Protein AF-A0A6T0DYQ7-F1 (afdb_monomer_lite)

Sequence (264 aa):
MLASSARRLLTLASCCSPRIHPPLASAPRPEADSTASERRRVVAALKRFDQLEAMSSRGDPEGCSCALEELRRLREDGTAFALGPNAHNRAMRVCASSPGTVETLFAEAAAAGVQDDASLQVLATCRLEAEDFAGAAAALSELLGPLLVQPAHGAARRRVPARTAKVALSVLGACRDASVCGDECRGAARQWAALGEGGQWAPPAPPPSPERTLALLKPDCVASGAAGEVEALIAEHGFEVVRRRRWRMGEGEAAAFLQASCSS

pLDDT: mean 86.3, std 14.78, range [41.47, 98.12]

Organism: Emiliania huxleyi (NCBI:txid2903)

Foldseek 3Di:
DDDDDDDDDDDDDDDDDDPPDDPPPPDPDPDPVVVVVLVVVLVVLVVLLVVLLVCLVVVNPVSLVVLVVSCVVCVVVVSCVVCQCNSLLSSLSSCLVPLVVLVVSLVVSVVVVRDDLSSLLSNLVSCVVVVVLLSSLQSLLVSLVVQLPDDDPPDDRAADPPSNVVSLCSSLVSCVVVVPPDPSSVSSVVSVVSCCVVVSDDDDDPDPDPDDDDDDDDPVCVVVVVPVVVVVVCVVVPDDDPDDDDDDDDPVRVVVVVVVVVPD

Radius of gyration: 34.46 Å; chains: 1; bounding box: 62×41×121 Å

InterPro domains:
  IPR034907 Nucleoside diphosphate kinase-like domain [PF00334] (211-259)
  IPR036850 Nucleoside diphosphate kinase-like domain superfamily [G3DSA:3.30.70.141] (210-263)
  IPR036850 Nucleoside diphosphate kinase-like domain superfamily [SSF54919] (211-260)

Structure (mmCIF, N/CA/C/O backbone):
data_AF-A0A6T0DYQ7-F1
#
_entry.id   AF-A0A6T0DYQ7-F1
#
loop_
_atom_site.group_PDB
_atom_site.id
_atom_site.type_symbol
_atom_site.label_atom_id
_atom_site.label_alt_id
_atom_site.label_comp_id
_atom_site.label_asym_id
_atom_site.label_entity_id
_atom_site.label_seq_id
_atom_site.pdbx_PDB_ins_code
_atom_site.Cartn_x
_atom_site.Cartn_y
_atom_site.Cartn_z
_atom_site.occupancy
_atom_site.B_iso_or_equiv
_atom_site.auth_seq_id
_atom_site.auth_comp_id
_atom_site.auth_asym_id
_atom_site.auth_atom_id
_atom_site.pdbx_PDB_model_num
ATOM 1 N N . MET A 1 1 ? 38.947 6.076 60.452 1.00 43.78 1 MET A N 1
ATOM 2 C CA . MET A 1 1 ? 38.223 6.257 61.728 1.00 43.78 1 MET A CA 1
ATOM 3 C C . MET A 1 1 ? 36.950 5.431 61.660 1.00 43.78 1 MET A C 1
ATOM 5 O O . MET A 1 1 ? 36.060 5.759 60.892 1.00 43.78 1 MET A O 1
ATOM 9 N N . LEU A 1 2 ? 36.950 4.297 62.362 1.00 46.53 2 LEU A N 1
ATOM 10 C CA . LEU A 1 2 ? 35.875 3.305 62.434 1.00 46.53 2 LEU A CA 1
ATOM 11 C C . LEU A 1 2 ? 35.176 3.441 63.795 1.00 46.53 2 LEU A C 1
ATOM 13 O O . LEU A 1 2 ? 35.856 3.381 64.814 1.00 46.53 2 LEU A O 1
ATOM 17 N N . ALA A 1 3 ? 33.850 3.578 63.809 1.00 43.16 3 ALA A N 1
ATOM 18 C CA . ALA A 1 3 ? 32.962 3.284 64.945 1.00 43.16 3 ALA A CA 1
ATOM 19 C C . ALA A 1 3 ? 31.538 3.157 64.363 1.00 43.16 3 ALA A C 1
ATOM 21 O O . ALA A 1 3 ? 31.056 4.092 63.739 1.00 43.16 3 ALA A O 1
ATOM 22 N N . SER A 1 4 ? 30.913 1.979 64.270 1.00 44.53 4 SER A N 1
ATOM 23 C CA . SER A 1 4 ? 30.385 1.105 65.331 1.00 44.53 4 SER A CA 1
ATOM 24 C C . SER A 1 4 ? 29.315 1.782 66.195 1.00 44.53 4 SER A C 1
ATOM 26 O O . SER A 1 4 ? 29.634 2.568 67.083 1.00 44.53 4 SER A O 1
ATOM 28 N N . SER A 1 5 ? 28.040 1.440 65.964 1.00 44.12 5 SER A N 1
ATOM 29 C CA . SER A 1 5 ? 26.999 1.501 67.000 1.00 44.12 5 SER A CA 1
ATOM 30 C C . SER A 1 5 ? 25.779 0.632 66.678 1.00 44.12 5 SER A C 1
ATOM 32 O O . SER A 1 5 ? 24.955 0.940 65.825 1.00 44.12 5 SER A O 1
ATOM 34 N N . ALA A 1 6 ? 25.737 -0.481 67.412 1.00 47.81 6 ALA A N 1
ATOM 35 C CA . ALA A 1 6 ? 24.617 -1.035 68.172 1.00 47.81 6 ALA A CA 1
ATOM 36 C C . ALA A 1 6 ? 23.240 -1.228 67.504 1.00 47.81 6 ALA A C 1
ATOM 38 O O . ALA A 1 6 ? 22.404 -0.332 67.417 1.00 47.81 6 ALA A O 1
ATOM 39 N N . ARG A 1 7 ? 22.960 -2.508 67.223 1.00 45.84 7 ARG A N 1
ATOM 40 C CA . ARG A 1 7 ? 21.622 -3.107 67.113 1.00 45.84 7 ARG A CA 1
ATOM 41 C C . ARG A 1 7 ? 20.862 -2.990 68.442 1.00 45.84 7 ARG A C 1
ATOM 43 O O . ARG A 1 7 ? 21.389 -3.379 69.482 1.00 45.84 7 ARG A O 1
ATOM 50 N N . ARG A 1 8 ? 19.588 -2.590 68.388 1.00 50.47 8 ARG A N 1
ATOM 51 C CA . ARG A 1 8 ? 18.584 -2.910 69.415 1.00 50.47 8 ARG A CA 1
ATOM 52 C C . ARG A 1 8 ? 17.482 -3.764 68.798 1.00 50.47 8 ARG A C 1
ATOM 54 O O . ARG A 1 8 ? 16.811 -3.350 67.859 1.00 50.47 8 ARG A O 1
ATOM 61 N N . LEU A 1 9 ? 17.352 -4.966 69.348 1.00 47.50 9 LEU A N 1
ATOM 62 C CA . LEU A 1 9 ? 16.232 -5.883 69.188 1.00 47.50 9 LEU A CA 1
ATOM 63 C C . LEU A 1 9 ? 15.027 -5.321 69.950 1.00 47.50 9 LEU A C 1
ATOM 65 O O . LEU A 1 9 ? 15.131 -5.073 71.150 1.00 47.50 9 LEU A O 1
ATOM 69 N N . LEU A 1 10 ? 13.895 -5.159 69.269 1.00 46.19 10 LEU A N 1
ATOM 70 C CA . LEU A 1 10 ? 12.587 -5.031 69.904 1.00 46.19 10 LEU A CA 1
ATOM 71 C C . LEU A 1 10 ? 11.660 -6.090 69.314 1.00 46.19 10 LEU A C 1
ATOM 73 O O . LEU A 1 10 ? 11.225 -6.020 68.168 1.00 46.19 10 LEU A O 1
ATOM 77 N N . THR A 1 11 ? 11.425 -7.100 70.139 1.00 47.59 11 THR A N 1
ATOM 78 C CA . THR A 1 11 ? 10.466 -8.181 69.967 1.00 47.59 11 THR A CA 1
ATOM 79 C C . THR A 1 11 ? 9.065 -7.617 70.196 1.00 47.59 11 THR A C 1
ATOM 81 O O . THR A 1 11 ? 8.753 -7.197 71.309 1.00 47.59 11 THR A O 1
ATOM 84 N N . LEU A 1 12 ? 8.214 -7.603 69.169 1.00 46.62 12 LEU A N 1
ATOM 85 C CA . LEU A 1 12 ? 6.782 -7.344 69.322 1.00 46.62 12 LEU A CA 1
ATOM 86 C C . LEU A 1 12 ? 6.016 -8.641 69.075 1.00 46.62 12 LEU A C 1
ATOM 88 O O . LEU A 1 12 ? 5.934 -9.141 67.955 1.00 46.62 12 LEU A O 1
ATOM 92 N N . ALA A 1 13 ? 5.475 -9.177 70.166 1.00 50.78 13 ALA A N 1
ATOM 93 C CA . ALA A 1 13 ? 4.462 -10.214 70.158 1.00 50.78 13 ALA A CA 1
ATOM 94 C C . ALA A 1 13 ? 3.185 -9.649 69.518 1.00 50.78 13 ALA A C 1
ATOM 96 O O . ALA A 1 13 ? 2.618 -8.674 70.010 1.00 50.78 13 ALA A O 1
ATOM 97 N N . SER A 1 14 ? 2.751 -10.249 68.410 1.00 52.69 14 SER A N 1
ATOM 98 C CA . SER A 1 14 ? 1.475 -9.940 67.768 1.00 52.69 14 SER A CA 1
ATOM 99 C C . SER A 1 14 ? 0.479 -11.045 68.103 1.00 52.69 14 SER A C 1
ATOM 101 O O . SER A 1 14 ? 0.694 -12.216 67.790 1.00 52.69 14 SER A O 1
ATOM 103 N N . CYS A 1 15 ? -0.583 -10.660 68.803 1.00 42.31 15 CYS A N 1
ATOM 104 C CA . CYS A 1 15 ? -1.689 -11.511 69.206 1.00 42.31 15 CYS A CA 1
ATOM 105 C C . CYS A 1 15 ? -2.466 -12.008 67.975 1.00 42.31 15 CYS A C 1
ATOM 107 O O . CYS A 1 15 ? -3.113 -11.226 67.279 1.00 42.31 15 CYS A O 1
ATOM 109 N N . CYS A 1 16 ? -2.440 -13.319 67.732 1.00 41.47 16 CYS A N 1
ATOM 110 C CA . CYS A 1 16 ? -3.324 -13.992 66.783 1.00 41.47 16 CYS A CA 1
ATOM 111 C C . CYS A 1 16 ? -4.744 -14.092 67.362 1.00 41.47 16 CYS A C 1
ATOM 113 O O . CYS A 1 16 ? -5.034 -14.998 68.140 1.00 41.47 16 CYS A O 1
ATOM 115 N N . SER A 1 17 ? -5.639 -13.193 66.951 1.00 50.44 17 SER A N 1
ATOM 116 C CA . SER A 1 17 ? -7.088 -13.397 67.077 1.00 50.44 17 SER A CA 1
ATOM 117 C C . SER A 1 17 ? -7.627 -14.089 65.817 1.00 50.44 17 SER A C 1
ATOM 119 O O . SER A 1 17 ? -7.339 -13.623 64.710 1.00 50.44 17 SER A O 1
ATOM 121 N N . PRO A 1 18 ? -8.435 -15.158 65.932 1.00 49.94 18 PRO A N 1
ATOM 122 C CA . PRO A 1 18 ? -9.063 -15.792 64.781 1.00 49.94 18 PRO A CA 1
ATOM 123 C C . PRO A 1 18 ? -10.171 -14.883 64.227 1.00 49.94 18 PRO A C 1
ATOM 125 O O . PRO A 1 18 ? -11.233 -14.726 64.826 1.00 49.94 18 PRO A O 1
ATOM 128 N N . ARG A 1 19 ? -9.921 -14.261 63.067 1.00 53.91 19 ARG A N 1
ATOM 129 C CA . ARG A 1 19 ? -10.967 -13.605 62.271 1.00 53.91 19 ARG A CA 1
ATOM 130 C C . ARG A 1 19 ? -11.857 -14.683 61.658 1.00 53.91 19 ARG A C 1
ATOM 132 O O . ARG A 1 19 ? -11.452 -15.377 60.731 1.00 53.91 19 ARG A O 1
ATOM 139 N N . ILE A 1 20 ? -13.076 -14.802 62.171 1.00 58.47 20 ILE A N 1
ATOM 140 C CA . ILE A 1 20 ? -14.161 -15.533 61.516 1.00 58.47 20 ILE A CA 1
ATOM 141 C C . ILE A 1 20 ? -14.522 -14.734 60.258 1.00 58.47 20 ILE A C 1
ATOM 143 O O . ILE A 1 20 ? -15.104 -13.653 60.344 1.00 58.47 20 ILE A O 1
ATOM 147 N N . HIS A 1 21 ? -14.100 -15.224 59.092 1.00 53.66 21 HIS A N 1
ATOM 148 C CA . HIS A 1 21 ? -14.496 -14.659 57.808 1.00 53.66 21 HIS A CA 1
ATOM 149 C C . HIS A 1 21 ? -15.980 -14.976 57.558 1.00 53.66 21 HIS A C 1
ATOM 151 O O . HIS A 1 21 ? -16.355 -16.149 57.621 1.00 53.66 21 HIS A O 1
ATOM 157 N N . PRO A 1 22 ? -16.832 -13.976 57.271 1.00 66.38 22 PRO A N 1
ATOM 158 C CA . PRO A 1 22 ? -18.175 -14.243 56.776 1.00 66.38 22 PRO A CA 1
ATOM 159 C C . PRO A 1 22 ? -18.087 -14.998 55.437 1.00 66.38 22 PRO A C 1
ATOM 161 O O . PRO A 1 22 ? -17.113 -14.812 54.698 1.00 66.38 22 PRO A O 1
ATOM 164 N N . PRO A 1 23 ? -19.072 -15.855 55.115 1.00 57.81 23 PRO A N 1
ATOM 165 C CA . PRO A 1 23 ? -19.079 -16.600 53.866 1.00 57.81 23 PRO A CA 1
ATOM 166 C C . PRO A 1 23 ? -18.999 -15.619 52.695 1.00 57.81 23 PRO A C 1
ATOM 168 O O . PRO A 1 23 ? -19.810 -14.700 52.584 1.00 57.81 23 PRO A O 1
ATOM 171 N N . LEU A 1 24 ? -17.985 -15.813 51.849 1.00 57.88 24 LEU A N 1
ATOM 172 C CA . LEU A 1 24 ? -17.832 -15.138 50.565 1.00 57.88 24 LEU A CA 1
ATOM 173 C C . LEU A 1 24 ? -19.147 -15.279 49.798 1.00 57.88 24 LEU A C 1
ATOM 175 O O . LEU A 1 24 ? -19.472 -16.363 49.313 1.00 57.88 24 LEU A O 1
ATOM 179 N N . ALA A 1 25 ? -19.904 -14.184 49.710 1.00 58.56 25 ALA A N 1
ATOM 180 C CA . ALA A 1 25 ? -21.004 -14.074 48.774 1.00 58.56 25 ALA A CA 1
ATOM 181 C C . ALA A 1 25 ? -20.434 -14.404 47.392 1.00 58.56 25 ALA A C 1
ATOM 183 O O . ALA A 1 25 ? -19.508 -13.744 46.918 1.00 58.56 25 ALA A O 1
ATOM 184 N N . SER A 1 26 ? -20.928 -15.488 46.798 1.00 61.78 26 SER A N 1
ATOM 185 C CA . SER A 1 26 ? -20.549 -15.933 45.466 1.00 61.78 26 SER A CA 1
ATOM 186 C C . SER A 1 26 ? -20.723 -14.767 44.500 1.00 61.78 26 SER A C 1
ATOM 188 O O . SER A 1 26 ? -21.854 -14.356 44.233 1.00 61.78 26 SER A O 1
ATOM 190 N N . ALA A 1 27 ? -19.608 -14.218 44.015 1.00 58.94 27 ALA A N 1
ATOM 191 C CA . ALA A 1 27 ? -19.628 -13.191 42.990 1.00 58.94 27 ALA A CA 1
ATOM 192 C C . ALA A 1 27 ? -20.452 -13.709 41.795 1.00 58.94 27 ALA A C 1
ATOM 194 O O . ALA A 1 27 ? -20.279 -14.875 41.410 1.00 58.94 27 ALA A O 1
ATOM 195 N N . PRO A 1 28 ? -21.364 -12.897 41.233 1.00 62.81 28 PRO A N 1
ATOM 196 C CA . PRO A 1 28 ? -22.138 -13.298 40.069 1.00 62.81 28 PRO A CA 1
ATOM 197 C C . PRO A 1 28 ? -21.167 -13.714 38.964 1.00 62.81 28 PRO A C 1
ATOM 199 O O . PRO A 1 28 ? -20.238 -12.980 38.622 1.00 62.81 28 PRO A O 1
ATOM 202 N N . ARG A 1 29 ? -21.339 -14.936 38.449 1.00 59.22 29 ARG A N 1
ATOM 203 C CA . ARG A 1 29 ? -20.560 -15.417 37.306 1.00 59.22 29 ARG A CA 1
ATOM 204 C C . ARG A 1 29 ? -20.812 -14.449 36.143 1.00 59.22 29 ARG A C 1
ATOM 206 O O . ARG A 1 29 ? -21.982 -14.217 35.844 1.00 59.22 29 ARG A O 1
ATOM 213 N N . PRO A 1 30 ? -19.773 -13.884 35.504 1.00 56.91 30 PRO A N 1
ATOM 214 C CA . PRO A 1 30 ? -19.966 -13.008 34.357 1.00 56.91 30 PRO A CA 1
ATOM 215 C C . PRO A 1 30 ? -20.741 -13.768 33.276 1.00 56.91 30 PRO A C 1
ATOM 217 O O . PRO A 1 30 ? -20.384 -14.892 32.914 1.00 56.91 30 PRO A O 1
ATOM 220 N N . GLU A 1 31 ? -21.847 -13.177 32.834 1.00 56.31 31 GLU A N 1
ATOM 221 C CA . GLU A 1 31 ? -22.793 -13.769 31.895 1.00 56.31 31 GLU A CA 1
ATOM 222 C C . GLU A 1 31 ? -22.100 -14.099 30.568 1.00 56.31 31 GLU A C 1
ATOM 224 O O . GLU A 1 31 ? -21.720 -13.215 29.802 1.00 56.31 31 GLU A O 1
ATOM 229 N N . ALA A 1 32 ? -21.943 -15.390 30.274 1.00 61.97 32 ALA A N 1
ATOM 230 C CA . ALA A 1 32 ? -21.316 -15.868 29.042 1.00 61.97 32 ALA A CA 1
ATOM 231 C C . ALA A 1 32 ? -22.040 -15.393 27.759 1.00 61.97 32 ALA A C 1
ATOM 233 O O . ALA A 1 32 ? -21.442 -15.393 26.681 1.00 61.97 32 ALA A O 1
ATOM 234 N N . ASP A 1 33 ? -23.296 -14.951 27.873 1.00 66.94 33 ASP A N 1
ATOM 235 C CA . ASP A 1 33 ? -24.162 -14.575 26.752 1.00 66.94 33 ASP A CA 1
ATOM 236 C C . ASP A 1 33 ? -23.818 -13.195 26.142 1.00 66.94 33 ASP A C 1
ATOM 238 O O . ASP A 1 33 ? -24.005 -12.971 24.941 1.00 66.94 33 ASP A O 1
ATOM 242 N N . SER A 1 34 ? -23.216 -12.277 26.916 1.00 76.44 34 SER A N 1
ATOM 243 C CA . SER A 1 34 ? -22.897 -10.924 26.421 1.00 76.44 34 SER A CA 1
ATOM 244 C C . SER A 1 34 ? -21.775 -10.933 25.373 1.00 76.44 34 SER A C 1
ATOM 246 O O . SER A 1 34 ? -21.868 -10.266 24.340 1.00 76.44 34 SER A O 1
ATOM 248 N N . THR A 1 35 ? -20.762 -11.782 25.573 1.00 83.25 35 THR A N 1
ATOM 249 C CA . THR A 1 35 ? -19.589 -11.874 24.687 1.00 83.25 35 THR A CA 1
ATOM 250 C C . THR A 1 35 ? -19.929 -12.455 23.312 1.00 83.25 35 THR A C 1
ATOM 252 O O . THR A 1 35 ? -19.350 -12.065 22.295 1.00 83.25 35 THR A O 1
ATOM 255 N N . ALA A 1 36 ? -20.896 -13.377 23.246 1.00 85.56 36 ALA A N 1
ATOM 256 C CA . ALA A 1 36 ? -21.356 -13.959 21.991 1.00 85.56 36 ALA A CA 1
ATOM 257 C C . ALA A 1 36 ? -22.154 -12.940 21.163 1.00 85.56 36 ALA A C 1
ATOM 259 O O . ALA A 1 36 ? -21.976 -12.862 19.944 1.00 85.56 36 ALA A O 1
ATOM 260 N N . SER A 1 37 ? -22.997 -12.139 21.822 1.00 88.19 37 SER A N 1
ATOM 261 C CA . SER A 1 37 ? -23.741 -11.042 21.196 1.00 88.19 37 SER A CA 1
ATOM 262 C C . SER A 1 37 ? -22.801 -9.965 20.644 1.00 88.19 37 SER A C 1
ATOM 264 O O . SER A 1 37 ? -22.922 -9.580 19.480 1.00 88.19 37 SER A O 1
ATOM 266 N N . GLU A 1 38 ? -21.797 -9.554 21.423 1.00 87.88 38 GLU A N 1
ATOM 267 C CA . GLU A 1 38 ? -20.784 -8.578 21.007 1.00 87.88 38 GLU A CA 1
ATOM 268 C C . GLU A 1 38 ? -19.999 -9.052 19.775 1.00 87.88 38 GLU A C 1
ATOM 270 O O . GLU A 1 38 ? -19.924 -8.345 18.768 1.00 87.88 38 GLU A O 1
ATOM 275 N N . ARG A 1 39 ? -19.506 -10.299 19.783 1.00 88.62 39 ARG A N 1
ATOM 276 C CA . ARG A 1 39 ? -18.813 -10.887 18.623 1.00 88.62 39 ARG A CA 1
ATOM 277 C C . ARG A 1 39 ? -19.683 -10.902 17.368 1.00 88.62 39 ARG A C 1
ATOM 279 O O . ARG A 1 39 ? -19.184 -10.615 16.281 1.00 88.62 39 ARG A O 1
ATOM 286 N N . ARG A 1 40 ? -20.978 -11.218 17.488 1.00 91.69 40 ARG A N 1
ATOM 287 C CA . ARG A 1 40 ? -21.909 -11.193 16.344 1.00 91.69 40 ARG A CA 1
ATOM 288 C C . ARG A 1 40 ? -22.057 -9.785 15.769 1.00 91.69 40 ARG A C 1
ATOM 290 O O . ARG A 1 40 ? -22.071 -9.653 14.547 1.00 91.69 40 ARG A O 1
ATOM 297 N N . ARG A 1 41 ? -22.116 -8.751 16.616 1.00 90.31 41 ARG A N 1
ATOM 298 C CA . ARG A 1 41 ? -22.175 -7.344 16.180 1.00 90.31 41 ARG A CA 1
ATOM 299 C C . ARG A 1 41 ? -20.901 -6.927 15.452 1.00 90.31 41 ARG A C 1
ATOM 301 O O . ARG A 1 41 ? -20.989 -6.399 14.351 1.00 90.31 41 ARG A O 1
ATOM 308 N N . VAL A 1 42 ? -19.732 -7.253 16.006 1.00 90.38 42 VAL A N 1
ATOM 309 C CA . VAL A 1 42 ? -18.425 -6.997 15.375 1.00 90.38 42 VAL A CA 1
ATOM 310 C C . VAL A 1 42 ? -18.340 -7.655 13.994 1.00 90.38 42 VAL A C 1
ATOM 312 O O . VAL A 1 42 ? -17.979 -7.008 13.015 1.00 90.38 42 VAL A O 1
ATOM 315 N N . VAL A 1 43 ? -18.727 -8.930 13.881 1.00 92.06 43 VAL A N 1
ATOM 316 C CA . VAL A 1 43 ? -18.727 -9.647 12.594 1.00 92.06 43 VAL A CA 1
ATOM 317 C C . VAL A 1 43 ? -19.715 -9.029 11.600 1.00 92.06 43 VAL A C 1
ATOM 319 O O . VAL A 1 43 ? -19.396 -8.926 10.416 1.00 92.06 43 VAL A O 1
ATOM 322 N N . ALA A 1 44 ? -20.901 -8.616 12.052 1.00 93.75 44 ALA A N 1
ATOM 323 C CA . ALA A 1 44 ? -21.883 -7.953 11.196 1.00 93.75 44 ALA A CA 1
ATOM 324 C C . ALA A 1 44 ? -21.359 -6.607 10.666 1.00 93.75 44 ALA A C 1
ATOM 326 O O . ALA A 1 44 ? -21.462 -6.351 9.468 1.00 93.75 44 ALA A O 1
ATOM 327 N N . ALA A 1 45 ? -20.726 -5.807 11.527 1.00 92.31 45 ALA A N 1
ATOM 328 C CA . ALA A 1 45 ? -20.106 -4.536 11.163 1.00 92.31 45 ALA A CA 1
ATOM 329 C C . ALA A 1 45 ? -18.982 -4.713 10.128 1.00 92.31 45 ALA A C 1
ATOM 331 O O . ALA A 1 45 ? -18.939 -4.012 9.120 1.00 92.31 45 ALA A O 1
ATOM 332 N N . LEU A 1 46 ? -18.101 -5.704 10.321 1.00 91.56 46 LEU A N 1
ATOM 333 C CA . LEU A 1 46 ? -17.036 -6.009 9.358 1.00 91.56 46 LEU A CA 1
ATOM 334 C C . LEU A 1 46 ? -17.601 -6.399 7.988 1.00 91.56 46 LEU A C 1
ATOM 336 O O . LEU A 1 46 ? -17.156 -5.867 6.973 1.00 91.56 46 LEU A O 1
ATOM 340 N N . LYS A 1 47 ? -18.627 -7.259 7.961 1.00 95.25 47 LYS A N 1
ATOM 341 C CA . LYS A 1 47 ? -19.312 -7.636 6.716 1.00 95.25 47 LYS A CA 1
ATOM 342 C C . LYS A 1 47 ? -19.965 -6.438 6.032 1.00 95.25 47 LYS A C 1
ATOM 344 O O . LYS A 1 47 ? -19.966 -6.374 4.806 1.00 95.25 47 LYS A O 1
ATOM 349 N N . ARG A 1 48 ? -20.522 -5.499 6.803 1.00 95.69 48 ARG A N 1
ATOM 350 C CA . ARG A 1 48 ? -21.107 -4.271 6.259 1.00 95.69 48 ARG A CA 1
ATOM 351 C C . ARG A 1 48 ? -20.040 -3.416 5.582 1.00 95.69 48 ARG A C 1
ATOM 353 O O . ARG A 1 48 ? -20.247 -3.010 4.445 1.00 95.69 48 ARG A O 1
ATOM 360 N N . PHE A 1 49 ? -18.881 -3.219 6.210 1.00 95.62 49 PHE A N 1
ATOM 361 C CA . PHE A 1 49 ? -17.771 -2.512 5.568 1.00 95.62 49 PHE A CA 1
ATOM 362 C C . PHE A 1 49 ? -17.249 -3.223 4.316 1.00 95.62 49 PHE A C 1
ATOM 364 O O . PHE A 1 49 ? -16.992 -2.547 3.328 1.00 95.62 49 PHE A O 1
ATOM 371 N N . ASP A 1 50 ? -17.139 -4.556 4.317 1.00 94.19 50 ASP A N 1
ATOM 372 C CA . ASP A 1 50 ? -16.735 -5.308 3.118 1.00 94.19 50 ASP A CA 1
ATOM 373 C C . ASP A 1 50 ? -17.716 -5.081 1.947 1.00 94.19 50 ASP A C 1
ATOM 375 O O . ASP A 1 50 ? -17.298 -4.933 0.798 1.00 94.19 50 ASP A O 1
ATOM 379 N N . GLN A 1 51 ? -19.025 -5.002 2.224 1.00 94.81 51 GLN A N 1
ATOM 380 C CA . GLN A 1 51 ? -20.038 -4.665 1.213 1.00 94.81 51 GLN A C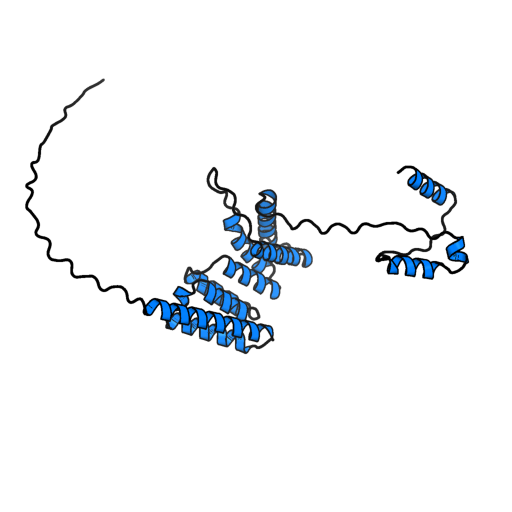A 1
ATOM 381 C C . GLN A 1 51 ? -19.864 -3.237 0.685 1.00 94.81 51 GLN A C 1
ATOM 383 O O . GLN A 1 51 ? -19.907 -3.025 -0.525 1.00 94.81 51 GLN A O 1
ATOM 388 N N . LEU A 1 52 ? -19.645 -2.269 1.578 1.00 94.81 52 LEU A N 1
ATOM 389 C CA . LEU A 1 52 ? -19.452 -0.865 1.206 1.00 94.81 52 LEU A CA 1
ATOM 390 C C . LEU A 1 52 ? -18.159 -0.655 0.402 1.00 94.81 52 LEU A C 1
ATOM 392 O O . LEU A 1 52 ? -18.150 0.109 -0.558 1.00 94.81 52 LEU A O 1
ATOM 396 N N . GLU A 1 53 ? -17.089 -1.381 0.731 1.00 92.88 53 GLU A N 1
ATOM 397 C CA . GLU A 1 53 ? -15.820 -1.376 -0.012 1.00 92.88 53 GLU A CA 1
ATOM 398 C C . GLU A 1 53 ? -16.018 -1.928 -1.433 1.00 92.88 53 GLU A C 1
ATOM 400 O O . GLU A 1 53 ? -15.532 -1.345 -2.406 1.00 92.88 53 GLU A O 1
ATOM 405 N N . ALA A 1 54 ? -16.817 -2.990 -1.583 1.00 91.69 54 ALA A N 1
ATOM 406 C CA . ALA A 1 54 ? -17.179 -3.536 -2.889 1.00 91.69 54 ALA A CA 1
ATOM 407 C C . ALA A 1 54 ? -18.064 -2.590 -3.724 1.00 91.69 54 ALA A C 1
ATOM 409 O O . ALA A 1 54 ? -17.949 -2.590 -4.950 1.00 91.69 54 ALA A O 1
ATOM 410 N N . MET A 1 55 ? -18.935 -1.797 -3.088 1.00 90.94 55 MET A N 1
ATOM 411 C CA . MET A 1 55 ? -19.737 -0.765 -3.762 1.00 90.94 55 MET A CA 1
ATOM 412 C C . MET A 1 55 ? -18.862 0.403 -4.227 1.00 90.94 55 MET A C 1
ATOM 414 O O . MET A 1 55 ? -18.879 0.743 -5.408 1.00 90.94 55 MET A O 1
ATOM 418 N N . SER A 1 56 ? -18.026 0.946 -3.336 1.00 89.81 56 SER A N 1
ATOM 419 C CA . SER A 1 56 ? -17.095 2.041 -3.649 1.00 89.81 56 SER A CA 1
ATOM 420 C C . SER A 1 56 ? -16.135 1.672 -4.786 1.00 89.81 56 SER A C 1
ATOM 422 O O . SER A 1 56 ? -15.948 2.443 -5.724 1.00 89.81 56 SER A O 1
ATOM 424 N N . SER A 1 57 ? -15.642 0.427 -4.809 1.00 87.88 57 SER A N 1
ATOM 425 C CA . SER A 1 57 ? -14.785 -0.083 -5.895 1.00 87.88 57 SER A CA 1
ATOM 426 C C . SER A 1 57 ? -15.455 -0.082 -7.280 1.00 87.88 57 SER A C 1
ATOM 428 O O . SER A 1 57 ? -14.768 -0.175 -8.294 1.00 87.88 57 SER A O 1
ATOM 430 N N . ARG A 1 58 ? -16.791 0.000 -7.350 1.00 89.50 58 ARG A N 1
ATOM 431 C CA . ARG A 1 58 ? -17.558 0.121 -8.605 1.00 89.50 58 ARG A CA 1
ATOM 432 C C . ARG A 1 58 ? -17.834 1.578 -8.996 1.00 89.50 58 ARG A C 1
ATOM 434 O O . ARG A 1 58 ? -18.551 1.805 -9.965 1.00 89.50 58 ARG A O 1
ATOM 441 N N . GLY A 1 59 ? -17.277 2.540 -8.260 1.00 84.38 59 GLY A N 1
ATOM 442 C CA . GLY A 1 59 ? -17.492 3.970 -8.466 1.00 84.38 59 GLY A CA 1
ATOM 443 C C . GLY A 1 59 ? -18.798 4.493 -7.868 1.00 84.38 59 GLY A C 1
ATOM 444 O O . GLY A 1 59 ? -19.262 5.546 -8.292 1.00 84.38 59 GLY A O 1
ATOM 445 N N . ASP A 1 60 ? -19.407 3.769 -6.923 1.00 85.56 60 ASP A N 1
ATOM 446 C CA . ASP A 1 60 ? -20.619 4.223 -6.240 1.00 85.56 60 ASP A CA 1
ATOM 447 C C . ASP A 1 60 ? -20.280 5.315 -5.203 1.00 85.56 60 ASP A C 1
ATOM 449 O O . ASP A 1 60 ? -19.630 5.013 -4.191 1.00 85.56 60 ASP A O 1
ATOM 453 N N . PRO A 1 61 ? -20.704 6.577 -5.415 1.00 78.69 61 PRO A N 1
ATOM 454 C CA . PRO A 1 61 ? -20.404 7.670 -4.497 1.00 78.69 61 PRO A CA 1
ATOM 455 C C . PRO A 1 61 ? -21.115 7.524 -3.142 1.00 78.69 61 PRO A C 1
ATOM 457 O O . PRO A 1 61 ? -20.648 8.087 -2.148 1.00 78.69 61 PRO A O 1
ATOM 460 N N . GLU A 1 62 ? -22.208 6.754 -3.057 1.00 87.44 62 GLU A N 1
ATOM 461 C CA . GLU A 1 62 ? -22.949 6.564 -1.804 1.00 87.44 62 GLU A CA 1
ATOM 462 C C . GLU A 1 62 ? -22.158 5.729 -0.792 1.00 87.44 62 GLU A C 1
ATOM 464 O O . GLU A 1 62 ? -22.339 5.891 0.421 1.00 87.44 62 GLU A O 1
ATOM 469 N N . GLY A 1 63 ? -21.216 4.903 -1.266 1.00 89.75 63 GLY A N 1
ATOM 470 C CA . GLY A 1 63 ? -20.405 4.021 -0.429 1.00 89.75 63 GLY A CA 1
ATOM 471 C C . GLY A 1 63 ? -19.704 4.760 0.712 1.00 89.75 63 GLY A C 1
ATOM 472 O O . GLY A 1 63 ? -19.739 4.296 1.853 1.00 89.75 63 GLY A O 1
ATOM 473 N N . CYS A 1 64 ? -19.131 5.939 0.438 1.00 92.81 64 CYS A N 1
ATOM 474 C CA . CYS A 1 64 ? -18.450 6.719 1.471 1.00 92.81 64 CYS A CA 1
ATOM 475 C C . CYS A 1 64 ? -19.431 7.280 2.513 1.00 92.81 64 CYS A C 1
ATOM 477 O O . CYS A 1 64 ? -19.205 7.111 3.709 1.00 92.81 64 CYS A O 1
ATOM 479 N N . SER A 1 65 ? -20.558 7.864 2.089 1.00 93.94 65 SER A N 1
ATOM 480 C CA . SER A 1 65 ? -21.572 8.381 3.024 1.00 93.94 65 SER A CA 1
ATOM 481 C C . SER A 1 65 ? -22.121 7.285 3.949 1.00 93.94 65 SER A C 1
ATOM 483 O O . SER A 1 65 ? -22.129 7.447 5.169 1.00 93.94 65 SER A O 1
ATOM 485 N N . CYS A 1 66 ? -22.440 6.113 3.393 1.00 95.25 66 CYS A N 1
ATOM 486 C CA . CYS A 1 66 ? -22.886 4.948 4.150 1.00 95.25 66 CYS A CA 1
ATOM 487 C C . CYS A 1 66 ? -21.813 4.418 5.117 1.00 95.25 66 CYS A C 1
ATOM 489 O O . CYS A 1 66 ? -22.142 3.948 6.206 1.00 95.25 66 CYS A O 1
ATOM 491 N N . ALA A 1 67 ? -20.528 4.481 4.750 1.00 95.50 67 ALA A N 1
ATOM 492 C CA . ALA A 1 67 ? -19.437 4.072 5.636 1.00 95.50 67 ALA A CA 1
ATOM 493 C C . ALA A 1 67 ? -19.263 5.021 6.826 1.00 95.50 67 ALA A C 1
ATOM 495 O O . ALA A 1 67 ? -18.994 4.557 7.935 1.00 95.50 67 ALA A O 1
ATOM 496 N N . LEU A 1 68 ? -19.447 6.328 6.616 1.00 96.00 68 LEU A N 1
ATOM 497 C CA . LEU A 1 68 ? -19.418 7.324 7.689 1.00 96.00 68 LEU A CA 1
ATOM 498 C C . LEU A 1 68 ? -20.599 7.146 8.651 1.00 96.00 68 LEU A C 1
ATOM 500 O O . LEU A 1 68 ? -20.413 7.193 9.867 1.00 96.00 68 LEU A O 1
ATOM 504 N N . GLU A 1 69 ? -21.798 6.886 8.126 1.00 95.88 69 GLU A N 1
ATOM 505 C CA . GLU A 1 69 ? -22.979 6.589 8.941 1.00 95.88 69 GLU A CA 1
ATOM 506 C C . GLU A 1 69 ? -22.809 5.309 9.764 1.00 95.88 69 GLU A C 1
ATOM 508 O O . GLU A 1 69 ? -23.101 5.307 10.961 1.00 95.88 69 GLU A O 1
ATOM 513 N N . GLU A 1 70 ? -22.284 4.242 9.158 1.00 95.81 70 GLU A N 1
ATOM 514 C CA . GLU A 1 70 ? -22.008 2.991 9.866 1.00 95.81 70 GLU A CA 1
ATOM 515 C C . GLU A 1 70 ? -20.944 3.199 10.954 1.00 95.81 70 GLU A C 1
ATOM 517 O O . GLU A 1 70 ? -21.120 2.747 12.084 1.00 95.81 70 GLU A O 1
ATOM 522 N N . LEU A 1 71 ? -19.868 3.942 10.668 1.00 95.69 71 LEU A N 1
ATOM 523 C CA . LEU A 1 71 ? -18.853 4.268 11.672 1.00 95.69 71 LEU A CA 1
ATOM 524 C C . LEU A 1 71 ? -19.445 5.072 12.839 1.00 95.69 71 LEU A C 1
ATOM 526 O O . LEU A 1 71 ? -19.146 4.774 13.998 1.00 95.69 71 LEU A O 1
ATOM 530 N N . ARG A 1 72 ? -20.309 6.055 12.553 1.00 95.19 72 ARG A N 1
ATOM 531 C CA . ARG A 1 72 ? -21.022 6.837 13.573 1.00 95.19 72 ARG A CA 1
ATOM 532 C C . ARG A 1 72 ? -21.904 5.940 14.439 1.00 95.19 72 ARG A C 1
ATOM 534 O O . ARG A 1 72 ? -21.791 5.992 15.660 1.00 95.19 72 ARG A O 1
ATOM 541 N N . ARG A 1 73 ? -22.697 5.062 13.823 1.00 94.94 73 ARG A N 1
ATOM 542 C CA . ARG A 1 73 ? -23.534 4.087 14.533 1.00 94.94 73 ARG A CA 1
ATOM 543 C C . ARG A 1 73 ? -22.704 3.185 15.449 1.00 94.94 73 ARG A C 1
ATOM 545 O O . ARG A 1 73 ? -23.057 2.981 16.604 1.00 94.94 73 ARG A O 1
ATOM 552 N N . LEU A 1 74 ? -21.568 2.676 14.970 1.00 93.12 74 LEU A N 1
ATOM 553 C CA . LEU A 1 74 ? -20.685 1.830 15.780 1.00 93.12 74 LEU A CA 1
ATOM 554 C C . LEU A 1 74 ? -20.101 2.577 16.983 1.00 93.12 74 LEU A C 1
ATOM 556 O O . LEU A 1 74 ? -19.872 1.953 18.020 1.00 93.12 74 LEU A O 1
ATOM 560 N N . ARG A 1 75 ? -19.845 3.886 16.859 1.00 91.88 75 ARG A N 1
ATOM 561 C CA . ARG A 1 75 ? -19.415 4.735 17.981 1.00 91.88 75 ARG A CA 1
ATOM 562 C C . ARG A 1 75 ? -20.542 4.916 18.996 1.00 91.88 75 ARG A C 1
ATOM 564 O O . ARG A 1 75 ? -20.300 4.724 20.183 1.00 91.88 75 ARG A O 1
ATOM 571 N N . GLU A 1 76 ? -21.751 5.228 18.530 1.00 92.50 76 GLU A N 1
ATOM 572 C CA . GLU A 1 76 ? -22.948 5.392 19.372 1.00 92.50 76 GLU A CA 1
ATOM 573 C C . GLU A 1 76 ? -23.271 4.106 20.155 1.00 92.50 76 GLU A C 1
ATOM 575 O O . GLU A 1 76 ? -23.525 4.157 21.357 1.00 92.50 76 GLU A O 1
ATOM 580 N N . ASP A 1 77 ? -23.141 2.944 19.511 1.00 90.06 77 ASP A N 1
ATOM 581 C CA . ASP A 1 77 ? -23.401 1.630 20.113 1.00 90.06 77 ASP A CA 1
ATOM 582 C C . ASP A 1 77 ? -22.198 1.067 20.908 1.00 90.06 77 ASP A C 1
ATOM 584 O O . ASP A 1 77 ? -22.215 -0.094 21.328 1.00 90.06 77 ASP A O 1
ATOM 588 N N . GLY A 1 78 ? -21.106 1.832 21.057 1.00 87.94 78 GLY A N 1
ATOM 589 C CA . GLY A 1 78 ? -19.872 1.429 21.753 1.00 87.94 78 GLY A CA 1
ATOM 590 C C . GLY A 1 78 ? -19.064 0.310 21.074 1.00 87.94 78 GLY A C 1
ATOM 591 O O . GLY A 1 78 ? -17.996 -0.074 21.548 1.00 87.94 78 GLY A O 1
ATOM 592 N N . THR A 1 79 ? -19.532 -0.201 19.933 1.00 86.69 79 THR A N 1
ATOM 593 C CA . THR A 1 79 ? -18.914 -1.321 19.202 1.00 86.69 79 THR A CA 1
ATOM 594 C C . THR A 1 79 ? -17.633 -0.897 18.469 1.00 86.69 79 THR A C 1
ATOM 596 O O . THR A 1 79 ? -16.757 -1.724 18.217 1.00 86.69 79 THR A O 1
ATOM 599 N N . ALA A 1 80 ? -17.472 0.396 18.165 1.00 80.94 80 ALA A N 1
ATOM 600 C CA . ALA A 1 80 ? -16.262 0.930 17.536 1.00 80.94 80 ALA A CA 1
ATOM 601 C C . ALA A 1 80 ? -15.001 0.662 18.375 1.00 80.94 80 ALA A C 1
ATOM 603 O O . ALA A 1 80 ? -13.949 0.366 17.812 1.00 80.94 80 ALA A O 1
ATOM 604 N N . PHE A 1 81 ? -15.112 0.690 19.707 1.00 80.00 81 PHE A N 1
ATOM 605 C CA . PHE A 1 81 ? -13.993 0.383 20.600 1.00 80.00 81 PHE A CA 1
ATOM 606 C C . PHE A 1 81 ? -13.553 -1.083 20.478 1.00 80.00 81 PHE A C 1
ATOM 608 O O . PHE A 1 81 ? -12.361 -1.361 20.373 1.00 80.00 81 PHE A O 1
ATOM 615 N N . ALA A 1 82 ? -14.510 -2.014 20.392 1.00 81.12 82 ALA A N 1
ATOM 616 C CA . ALA A 1 82 ? -14.233 -3.439 20.198 1.00 81.12 82 ALA A CA 1
ATOM 617 C C . ALA A 1 82 ? -13.577 -3.740 18.835 1.00 81.12 82 ALA A C 1
ATOM 619 O O . ALA A 1 82 ? -12.812 -4.695 18.703 1.00 81.12 82 ALA A O 1
ATOM 620 N N . LEU A 1 83 ? -13.855 -2.921 17.816 1.00 82.62 83 LEU A N 1
ATOM 621 C CA . LEU A 1 83 ? -13.222 -3.009 16.495 1.00 82.62 83 LEU A CA 1
ATOM 622 C C . LEU A 1 83 ? -11.831 -2.353 16.442 1.00 82.62 83 LEU A C 1
ATOM 624 O O . LEU A 1 83 ? -11.027 -2.706 15.571 1.00 82.62 83 LEU A O 1
ATOM 628 N N . GLY A 1 84 ? -11.545 -1.410 17.344 1.00 87.75 84 GLY A N 1
ATOM 629 C CA . GLY A 1 84 ? -10.295 -0.654 17.391 1.00 87.75 84 GLY A CA 1
ATOM 630 C C . GLY A 1 84 ? -9.994 0.089 16.072 1.00 87.75 84 GLY A C 1
ATOM 631 O O . GLY A 1 84 ? -10.918 0.632 15.452 1.00 87.75 84 GLY A O 1
ATOM 632 N N . PRO A 1 85 ? -8.731 0.101 15.591 1.00 89.50 85 PRO A N 1
ATOM 633 C CA . PRO A 1 85 ? -8.355 0.752 14.328 1.00 89.50 85 PRO A CA 1
ATOM 634 C C . PRO A 1 85 ? -9.135 0.244 13.113 1.00 89.50 85 PRO A C 1
ATOM 636 O O . PRO A 1 85 ? -9.301 0.964 12.130 1.00 89.50 85 PRO A O 1
ATOM 639 N N . ASN A 1 86 ? -9.621 -1.003 13.148 1.00 90.38 86 ASN A N 1
ATOM 640 C CA . ASN A 1 86 ? -10.173 -1.657 11.963 1.00 90.38 86 ASN A CA 1
ATOM 641 C C . ASN A 1 86 ? -11.401 -0.939 11.402 1.00 90.38 86 ASN A C 1
ATOM 643 O O . ASN A 1 86 ? -11.544 -0.889 10.182 1.00 90.38 86 ASN A O 1
ATOM 647 N N . ALA A 1 87 ? -12.260 -0.375 12.258 1.00 92.81 87 ALA A N 1
ATOM 648 C CA . ALA A 1 87 ? -13.440 0.361 11.805 1.00 92.81 87 ALA A CA 1
ATOM 649 C C . ALA A 1 87 ? -13.045 1.624 11.018 1.00 92.81 87 ALA A C 1
ATOM 651 O O . ALA A 1 87 ? -13.524 1.830 9.904 1.00 92.81 87 ALA A O 1
ATOM 652 N N . HIS A 1 88 ? -12.101 2.410 11.547 1.00 94.12 88 HIS A N 1
ATOM 653 C CA . HIS A 1 88 ? -11.580 3.607 10.879 1.00 94.12 88 HIS A CA 1
ATOM 654 C C . HIS A 1 88 ? -10.845 3.240 9.590 1.00 94.12 88 HIS A C 1
ATOM 656 O O . HIS A 1 88 ? -11.150 3.778 8.533 1.00 94.12 88 HIS A O 1
ATOM 662 N N . ASN A 1 89 ? -9.955 2.246 9.641 1.00 95.25 89 ASN A N 1
ATOM 663 C CA . ASN A 1 89 ? -9.182 1.802 8.481 1.00 95.25 89 ASN A CA 1
ATOM 664 C C . ASN A 1 89 ? -10.069 1.283 7.342 1.00 95.25 89 ASN A C 1
ATOM 666 O O . ASN A 1 89 ? -9.698 1.395 6.174 1.00 95.25 89 ASN A O 1
ATOM 670 N N . ARG A 1 90 ? -11.218 0.679 7.665 1.00 95.50 90 ARG A N 1
ATOM 671 C CA . ARG A 1 90 ? -12.219 0.258 6.679 1.00 95.50 90 ARG A CA 1
ATOM 672 C C . ARG A 1 90 ? -12.955 1.458 6.099 1.00 95.50 90 ARG A C 1
ATOM 674 O O . ARG A 1 90 ? -12.980 1.583 4.882 1.00 95.50 90 ARG A O 1
ATOM 681 N N . ALA A 1 91 ? -13.471 2.356 6.937 1.00 96.19 91 ALA A N 1
ATOM 682 C CA . ALA A 1 91 ? -14.129 3.578 6.475 1.00 96.19 91 ALA A CA 1
ATOM 683 C C . ALA A 1 91 ? -13.208 4.422 5.572 1.00 96.19 91 ALA A C 1
ATOM 685 O O . ALA A 1 91 ? -13.624 4.839 4.496 1.00 96.19 91 ALA A O 1
ATOM 686 N N . MET A 1 92 ? -11.932 4.573 5.944 1.00 96.94 92 MET A N 1
ATOM 687 C CA . MET A 1 92 ? -10.919 5.251 5.129 1.00 96.94 92 MET A CA 1
ATOM 688 C C . MET A 1 92 ? -10.737 4.591 3.755 1.00 96.94 92 MET A C 1
ATOM 690 O O . MET A 1 92 ? -10.638 5.297 2.761 1.00 96.94 92 MET A O 1
ATOM 694 N N . ARG A 1 93 ? -10.723 3.251 3.672 1.00 95.44 93 ARG A N 1
ATOM 695 C CA . ARG A 1 93 ? -10.639 2.547 2.378 1.00 95.44 93 ARG A CA 1
ATOM 696 C C . ARG A 1 93 ? -11.882 2.749 1.523 1.00 95.44 93 ARG A C 1
ATOM 698 O O . ARG A 1 93 ? -11.752 2.980 0.329 1.00 95.44 93 ARG A O 1
ATOM 705 N N . VAL A 1 94 ? -13.073 2.696 2.123 1.00 96.25 94 VAL A N 1
ATOM 706 C CA . VAL A 1 94 ? -14.322 2.960 1.391 1.00 96.25 94 VAL A CA 1
ATOM 707 C C . VAL A 1 94 ? -14.339 4.392 0.845 1.00 96.25 94 VAL A C 1
ATOM 709 O O . VAL A 1 94 ? -14.796 4.614 -0.273 1.00 96.25 94 VAL A O 1
ATOM 712 N N . CYS A 1 95 ? -13.804 5.348 1.604 1.00 95.81 95 CYS A N 1
ATOM 713 C CA . CYS A 1 95 ? -13.726 6.760 1.238 1.00 95.81 95 CYS A CA 1
ATOM 714 C C . CYS A 1 95 ? -12.438 7.152 0.491 1.00 95.81 95 CYS A C 1
ATOM 716 O O . CYS A 1 95 ? -12.159 8.344 0.391 1.00 95.81 95 CYS A O 1
ATOM 718 N N . ALA A 1 96 ? -11.656 6.202 -0.041 1.00 94.31 96 ALA A N 1
ATOM 719 C CA . ALA A 1 96 ? -10.357 6.486 -0.666 1.00 94.31 96 ALA A CA 1
ATOM 720 C C . ALA A 1 96 ? -10.432 7.478 -1.844 1.00 94.31 96 ALA A C 1
ATOM 722 O O . ALA A 1 96 ? -9.481 8.215 -2.084 1.00 94.31 96 ALA A O 1
ATOM 723 N N . SER A 1 97 ? -11.583 7.569 -2.519 1.00 91.75 97 SER A N 1
ATOM 724 C CA . SER A 1 97 ? -11.841 8.544 -3.586 1.00 91.75 97 SER A CA 1
ATOM 725 C C . SER A 1 97 ? -12.022 9.991 -3.099 1.00 91.75 97 SER A C 1
ATOM 727 O O . SER A 1 97 ? -12.131 10.897 -3.921 1.00 91.75 97 SER A O 1
ATOM 729 N N . SER A 1 98 ? -12.090 10.225 -1.784 1.00 94.38 98 SER A N 1
ATOM 730 C CA . SER A 1 98 ? -12.234 11.545 -1.160 1.00 94.38 98 SER A CA 1
ATOM 731 C C . SER A 1 98 ? -11.104 11.777 -0.146 1.00 94.38 98 SER A C 1
ATOM 733 O O . SER A 1 98 ? -11.276 11.505 1.050 1.00 94.38 98 SER A O 1
ATOM 735 N N . PRO A 1 99 ? -9.944 12.304 -0.585 1.00 94.44 99 PRO A N 1
ATOM 736 C CA . PRO A 1 99 ? -8.771 12.477 0.272 1.00 94.44 99 PRO A CA 1
ATOM 737 C C . PRO A 1 99 ? -9.055 13.287 1.539 1.00 94.44 99 PRO A C 1
ATOM 739 O O . PRO A 1 99 ? -8.674 12.871 2.629 1.00 94.44 99 PRO A O 1
ATOM 742 N N . GLY A 1 100 ? -9.820 14.380 1.437 1.00 95.94 100 GLY A N 1
ATOM 743 C CA . GLY A 1 100 ? -10.183 15.192 2.606 1.00 95.94 100 GLY A CA 1
ATOM 744 C C . GLY A 1 100 ? -11.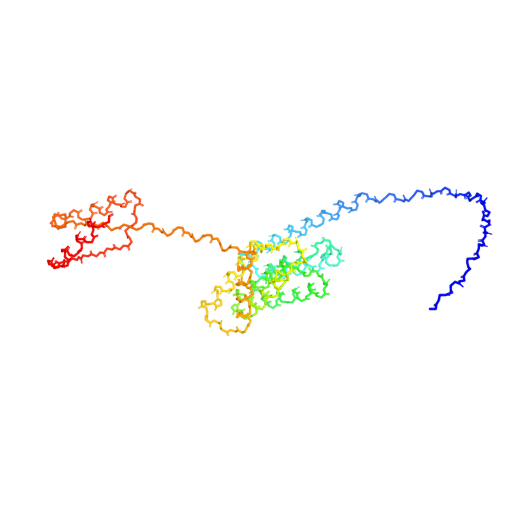008 14.425 3.650 1.00 95.94 100 GLY A C 1
ATOM 745 O O . GLY A 1 100 ? -10.850 14.635 4.855 1.00 95.94 100 GLY A O 1
ATOM 746 N N . THR A 1 101 ? -11.847 13.477 3.219 1.00 96.38 101 THR A N 1
ATOM 747 C CA . THR A 1 101 ? -12.581 12.597 4.141 1.00 96.38 101 THR A CA 1
ATOM 748 C C . THR A 1 101 ? -11.639 11.605 4.819 1.00 96.38 101 THR A C 1
ATOM 750 O O . THR A 1 101 ? -11.747 11.391 6.025 1.00 96.38 101 THR A O 1
ATOM 753 N N . VAL A 1 102 ? -10.693 11.025 4.075 1.00 97.38 102 VAL A N 1
ATOM 754 C CA . VAL A 1 102 ? -9.683 10.108 4.627 1.00 97.38 102 VAL A CA 1
ATOM 755 C C . VAL A 1 102 ? -8.803 10.810 5.660 1.00 97.38 102 VAL A C 1
ATOM 757 O O . VAL A 1 102 ? -8.562 10.244 6.724 1.00 97.38 102 VAL A O 1
ATOM 760 N N . GLU A 1 103 ? -8.379 12.045 5.396 1.00 96.94 103 GLU A N 1
ATOM 761 C CA . GLU A 1 103 ? -7.607 12.853 6.347 1.00 96.94 103 GLU A CA 1
ATOM 762 C C . GLU A 1 103 ? -8.395 13.162 7.620 1.00 96.94 103 GLU A C 1
ATOM 764 O O . GLU A 1 103 ? -7.863 13.027 8.722 1.00 96.94 103 GLU A O 1
ATOM 769 N N . THR A 1 104 ? -9.681 13.497 7.482 1.00 97.25 104 THR A N 1
ATOM 770 C CA . THR A 1 104 ? -10.570 13.714 8.633 1.00 97.25 104 THR A CA 1
ATOM 771 C C . THR A 1 104 ? -10.683 12.448 9.484 1.00 97.25 104 THR A C 1
ATOM 773 O O . THR A 1 104 ? -10.461 12.490 10.692 1.00 97.25 104 THR A O 1
ATOM 776 N N . LEU A 1 105 ? -10.951 11.297 8.859 1.00 96.69 105 LEU A N 1
ATOM 777 C CA . LEU A 1 105 ? -11.051 10.009 9.554 1.00 96.69 105 LEU A CA 1
ATOM 778 C C . LEU A 1 105 ? -9.738 9.598 10.228 1.00 96.69 105 LEU A C 1
ATOM 780 O O . LEU A 1 105 ? -9.755 9.037 11.326 1.00 96.69 105 LEU A O 1
ATOM 784 N N . PHE A 1 106 ? -8.605 9.872 9.582 1.00 97.00 106 PHE A N 1
ATOM 785 C CA . PHE A 1 106 ? -7.284 9.622 10.142 1.00 97.00 106 PHE A CA 1
ATOM 786 C C . PHE A 1 106 ? -7.028 10.490 11.380 1.00 97.00 106 PHE A C 1
ATOM 788 O O . PHE A 1 106 ? -6.614 9.969 12.415 1.00 97.00 106 PHE A O 1
ATOM 795 N N . ALA A 1 107 ? -7.340 11.788 11.314 1.00 96.50 107 ALA A N 1
ATOM 796 C CA . ALA A 1 107 ? -7.219 12.699 12.449 1.00 96.50 107 ALA A CA 1
ATOM 797 C C . ALA A 1 107 ? -8.133 12.292 13.619 1.00 96.50 107 ALA A C 1
ATOM 799 O O . ALA A 1 107 ? -7.713 12.331 14.775 1.00 96.50 107 ALA A O 1
ATOM 800 N N . GLU A 1 108 ? -9.358 11.839 13.335 1.00 94.62 108 GLU A N 1
ATOM 801 C CA . GLU A 1 108 ? -10.265 11.291 14.350 1.00 94.62 108 GLU A CA 1
ATOM 802 C C . GLU A 1 108 ? -9.693 10.027 15.013 1.00 94.62 108 GLU A C 1
ATOM 804 O O . GLU A 1 108 ? -9.732 9.901 16.239 1.00 94.62 108 GLU A O 1
ATOM 809 N N . ALA A 1 109 ? -9.122 9.107 14.228 1.00 93.69 109 ALA A N 1
ATOM 810 C CA . ALA A 1 109 ? -8.480 7.901 14.752 1.00 93.69 109 ALA A CA 1
ATOM 811 C C . ALA A 1 109 ? -7.263 8.235 15.633 1.00 93.69 109 ALA A C 1
ATOM 813 O O . ALA A 1 109 ? -7.077 7.619 16.687 1.00 93.69 109 ALA A O 1
ATOM 814 N N . ALA A 1 110 ? -6.469 9.231 15.231 1.00 94.44 110 ALA A N 1
ATOM 815 C CA . ALA A 1 110 ? -5.339 9.743 15.999 1.00 94.44 110 ALA A CA 1
ATOM 816 C C . ALA A 1 110 ? -5.796 10.364 17.330 1.00 94.44 110 ALA A C 1
ATOM 818 O O . ALA A 1 110 ? -5.273 10.015 18.388 1.00 94.44 110 ALA A O 1
ATOM 819 N N . ALA A 1 111 ? -6.826 11.218 17.301 1.00 94.06 111 ALA A N 1
ATOM 820 C CA . ALA A 1 111 ? -7.391 11.856 18.492 1.00 94.06 111 ALA A CA 1
ATOM 821 C C . ALA A 1 111 ? -7.982 10.841 19.485 1.00 94.06 111 ALA A C 1
ATOM 823 O O . ALA A 1 111 ? -7.898 11.030 20.697 1.00 94.06 111 ALA A O 1
ATOM 824 N N . ALA A 1 112 ? -8.547 9.744 18.978 1.00 90.31 112 ALA A N 1
ATOM 825 C CA . ALA A 1 112 ? -9.048 8.641 19.791 1.00 90.31 112 ALA A CA 1
ATOM 826 C C . ALA A 1 112 ? -7.946 7.671 20.268 1.00 90.31 112 ALA A C 1
ATOM 828 O O . ALA A 1 112 ? -8.241 6.750 21.028 1.00 90.31 112 ALA A O 1
ATOM 829 N N . GLY A 1 113 ? -6.692 7.842 19.830 1.00 92.94 113 GLY A N 1
ATOM 830 C CA . GLY A 1 113 ? -5.579 6.955 20.178 1.00 92.94 113 GLY A CA 1
ATOM 831 C C . GLY A 1 113 ? -5.709 5.541 19.602 1.00 92.94 113 GLY A C 1
ATOM 832 O O . GLY A 1 113 ? -5.130 4.603 20.147 1.00 92.94 113 GLY A O 1
ATOM 833 N N . VAL A 1 114 ? -6.485 5.372 18.527 1.00 92.62 114 VAL A N 1
ATOM 834 C CA . VAL A 1 114 ? -6.725 4.074 17.871 1.00 92.62 114 VAL A CA 1
ATOM 835 C C . VAL A 1 114 ? -6.025 3.948 16.520 1.00 92.62 114 VAL A C 1
ATOM 837 O O . VAL A 1 114 ? -6.237 2.955 15.836 1.00 92.62 114 VAL A O 1
ATOM 840 N N . GLN A 1 115 ? -5.222 4.933 16.116 1.00 93.50 115 GLN A N 1
ATOM 841 C CA . GLN A 1 115 ? -4.428 4.896 14.885 1.00 93.50 115 GLN A CA 1
ATOM 842 C C . GLN A 1 115 ? -3.362 3.789 14.937 1.00 93.50 115 GLN A C 1
ATOM 844 O O . GLN A 1 115 ? -2.712 3.587 15.964 1.00 93.50 115 GLN A O 1
ATOM 849 N N . ASP A 1 116 ? -3.144 3.105 13.812 1.00 95.00 116 ASP A N 1
ATOM 850 C CA . ASP A 1 116 ? -2.101 2.087 13.666 1.00 95.00 116 ASP A CA 1
ATOM 851 C C . ASP A 1 116 ? -1.331 2.189 12.331 1.00 95.00 116 ASP A C 1
ATOM 853 O O . ASP A 1 116 ? -1.593 3.047 11.482 1.00 95.00 116 ASP A O 1
ATOM 857 N N . ASP A 1 117 ? -0.371 1.277 12.131 1.00 95.56 117 ASP A N 1
ATOM 858 C CA . ASP A 1 117 ? 0.417 1.164 10.895 1.00 95.56 117 ASP A CA 1
ATOM 859 C C . ASP A 1 117 ? -0.485 1.036 9.647 1.00 95.56 117 ASP A C 1
ATOM 861 O O . ASP A 1 117 ? -0.123 1.487 8.559 1.00 95.56 117 ASP A O 1
ATOM 865 N N . ALA A 1 118 ? -1.663 0.412 9.772 1.00 95.62 118 ALA A N 1
ATOM 866 C CA . ALA A 1 118 ? -2.591 0.247 8.660 1.00 95.62 118 ALA A CA 1
ATOM 867 C C . ALA A 1 118 ? -3.344 1.548 8.337 1.00 95.62 118 ALA A C 1
ATOM 869 O O . ALA A 1 118 ? -3.600 1.792 7.157 1.00 95.62 118 ALA A O 1
ATOM 870 N N . SER A 1 119 ? -3.626 2.405 9.325 1.00 96.19 119 SER A N 1
ATOM 871 C CA . SER A 1 119 ? -4.154 3.759 9.100 1.00 96.19 119 SER A CA 1
ATOM 872 C C . SER A 1 119 ? -3.199 4.582 8.234 1.00 96.19 119 SER A C 1
ATOM 874 O O . SER A 1 119 ? -3.610 5.156 7.225 1.00 96.19 119 SER A O 1
ATOM 876 N N . LEU A 1 120 ? -1.904 4.562 8.568 1.00 97.62 120 LEU A N 1
ATOM 877 C CA . LEU A 1 120 ? -0.860 5.261 7.811 1.00 97.62 120 LEU A CA 1
ATOM 878 C C . LEU A 1 120 ? -0.687 4.707 6.392 1.00 97.62 120 LEU A C 1
ATOM 880 O O . LEU A 1 120 ? -0.525 5.474 5.447 1.00 97.62 120 LEU A O 1
ATOM 884 N N . GLN A 1 121 ? -0.771 3.384 6.212 1.00 97.31 121 GLN A N 1
ATOM 885 C CA . GLN A 1 121 ? -0.728 2.768 4.879 1.00 97.31 121 GLN A CA 1
ATOM 886 C C . GLN A 1 121 ? -1.887 3.227 3.989 1.00 97.31 121 GLN A C 1
ATOM 888 O O . GLN A 1 121 ? -1.679 3.477 2.800 1.00 97.31 121 GLN A O 1
ATOM 893 N N . VAL A 1 122 ? -3.103 3.318 4.544 1.00 96.94 122 VAL A N 1
ATOM 894 C CA . VAL A 1 122 ? -4.277 3.792 3.798 1.00 96.94 122 VAL A CA 1
ATOM 895 C C . VAL A 1 122 ? -4.124 5.272 3.456 1.00 96.94 122 VAL A C 1
ATOM 897 O O . VAL A 1 122 ? -4.313 5.628 2.297 1.00 96.94 122 VAL A O 1
ATOM 900 N N . LEU A 1 123 ? -3.699 6.108 4.411 1.00 98.06 123 LEU A N 1
ATOM 901 C CA . LEU A 1 123 ? -3.445 7.532 4.169 1.00 98.06 123 LEU A CA 1
ATOM 902 C C . LEU A 1 123 ? -2.395 7.748 3.068 1.00 98.06 123 LEU A C 1
ATOM 904 O O . LEU A 1 123 ? -2.638 8.503 2.131 1.00 98.06 123 LEU A O 1
ATOM 908 N N . ALA A 1 124 ? -1.255 7.052 3.141 1.00 98.00 124 ALA A N 1
ATOM 909 C CA . ALA A 1 124 ? -0.189 7.162 2.146 1.00 98.00 124 ALA A CA 1
ATOM 910 C C . ALA A 1 124 ? -0.655 6.741 0.742 1.00 98.00 124 ALA A C 1
ATOM 912 O O . ALA A 1 124 ? -0.302 7.388 -0.239 1.00 98.00 124 ALA A O 1
ATOM 913 N N . THR A 1 125 ? -1.465 5.680 0.646 1.00 97.31 125 THR A N 1
ATOM 914 C CA . THR A 1 125 ? -2.013 5.206 -0.637 1.00 97.31 125 THR A CA 1
ATOM 915 C C . THR A 1 125 ? -3.025 6.200 -1.210 1.00 97.31 125 THR A C 1
ATOM 917 O O . THR A 1 125 ? -2.931 6.547 -2.379 1.00 97.31 125 THR A O 1
ATOM 920 N N . CYS A 1 126 ? -3.939 6.714 -0.383 1.00 96.69 126 CYS A N 1
ATOM 921 C CA . CYS A 1 126 ? -4.945 7.691 -0.808 1.00 96.69 126 CYS A CA 1
ATOM 922 C C . CYS A 1 126 ? -4.304 9.004 -1.290 1.00 96.69 126 CYS A C 1
ATOM 924 O O . CYS A 1 126 ? -4.669 9.522 -2.341 1.00 96.69 126 CYS A O 1
ATOM 926 N N . ARG A 1 127 ? -3.287 9.511 -0.580 1.00 97.56 127 ARG A N 1
ATOM 927 C CA . ARG A 1 127 ? -2.530 10.695 -1.022 1.00 97.56 127 ARG A CA 1
ATOM 928 C C . ARG A 1 127 ? -1.780 10.457 -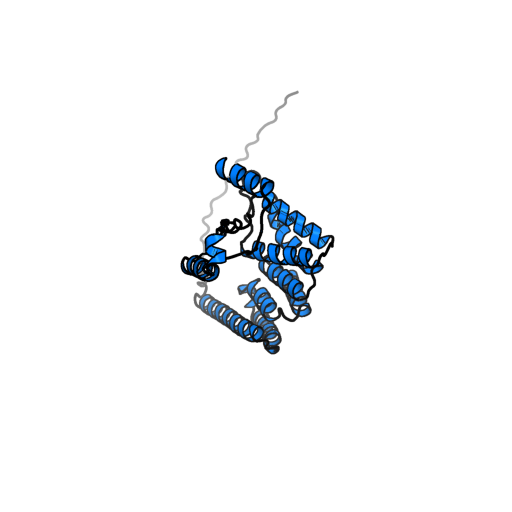2.327 1.00 97.56 127 ARG A C 1
ATOM 930 O O . ARG A 1 127 ? -1.751 11.338 -3.177 1.00 97.56 127 ARG A O 1
ATOM 937 N N . LEU A 1 128 ? -1.219 9.260 -2.506 1.00 97.00 128 LEU A N 1
ATOM 938 C CA . LEU A 1 128 ? -0.559 8.878 -3.751 1.00 97.00 128 LEU A CA 1
ATOM 939 C C . LEU A 1 128 ? -1.535 8.873 -4.937 1.00 97.00 128 LEU A C 1
ATOM 941 O O . LEU A 1 128 ? -1.199 9.393 -5.996 1.00 97.00 128 LEU A O 1
ATOM 945 N N . GLU A 1 129 ? -2.734 8.314 -4.757 1.00 95.50 129 GLU A N 1
ATOM 946 C CA . GLU A 1 129 ? -3.798 8.304 -5.775 1.00 95.50 129 GLU A CA 1
ATOM 947 C C . GLU A 1 129 ? -4.304 9.715 -6.111 1.00 95.50 129 GLU A C 1
ATOM 949 O O . GLU A 1 129 ? -4.695 9.972 -7.245 1.00 95.50 129 GLU A O 1
ATOM 954 N N . ALA A 1 130 ? -4.250 10.637 -5.148 1.00 95.75 130 ALA A N 1
ATOM 955 C CA . ALA A 1 130 ? -4.574 12.050 -5.330 1.00 95.75 130 ALA A CA 1
ATOM 956 C C . ALA A 1 130 ? -3.405 12.900 -5.872 1.00 95.75 130 ALA A C 1
ATOM 958 O O . ALA A 1 130 ? -3.506 14.125 -5.877 1.00 95.75 130 ALA A O 1
ATOM 959 N N . GLU A 1 131 ? -2.295 12.271 -6.281 1.00 96.56 131 GLU A N 1
ATOM 960 C CA . GLU A 1 131 ? -1.057 12.923 -6.744 1.00 96.56 131 GLU A CA 1
ATOM 961 C C . GLU A 1 131 ? -0.391 13.857 -5.705 1.00 96.56 131 GLU A C 1
ATOM 963 O O . GLU A 1 131 ? 0.510 14.634 -6.027 1.00 96.56 131 GLU A O 1
ATOM 968 N N . ASP A 1 132 ? -0.751 13.740 -4.422 1.00 96.81 132 ASP A N 1
ATOM 969 C CA . ASP A 1 132 ? -0.061 14.395 -3.306 1.00 96.81 132 ASP A CA 1
ATOM 970 C C . ASP A 1 132 ? 1.175 13.580 -2.892 1.00 96.81 132 ASP A C 1
ATOM 972 O O . ASP A 1 132 ? 1.224 12.898 -1.861 1.00 96.81 132 ASP A O 1
ATOM 976 N N . PHE A 1 133 ? 2.210 13.632 -3.732 1.00 96.81 133 PHE A N 1
ATOM 977 C CA . PHE A 1 133 ? 3.453 12.882 -3.528 1.00 96.81 133 PHE A CA 1
ATOM 978 C C . PHE A 1 133 ? 4.180 13.269 -2.231 1.00 96.81 133 PHE A C 1
ATOM 980 O O . PHE A 1 133 ? 4.757 12.409 -1.560 1.00 96.81 133 PHE A O 1
ATOM 987 N N . ALA A 1 134 ? 4.151 14.553 -1.859 1.00 96.12 134 ALA A N 1
ATOM 988 C CA . ALA A 1 134 ? 4.803 15.044 -0.647 1.00 96.12 134 ALA A CA 1
ATOM 989 C C . ALA A 1 134 ? 4.090 14.528 0.609 1.00 96.12 134 ALA A C 1
ATOM 991 O O . ALA A 1 134 ? 4.739 13.967 1.498 1.00 96.12 134 ALA A O 1
ATOM 992 N N . GLY A 1 135 ? 2.760 14.630 0.662 1.00 96.81 135 GLY A N 1
ATOM 993 C CA . GLY A 1 135 ? 1.978 14.110 1.776 1.00 96.81 135 GLY A CA 1
ATOM 994 C C . GLY A 1 135 ? 1.989 12.581 1.858 1.00 96.81 135 GLY A C 1
ATOM 995 O O . GLY A 1 135 ? 1.987 12.035 2.968 1.00 96.81 135 GLY A O 1
ATOM 996 N N . ALA A 1 136 ? 2.053 11.874 0.723 1.00 97.94 136 ALA A N 1
ATOM 997 C CA . ALA A 1 136 ? 2.238 10.422 0.688 1.00 97.94 136 ALA A CA 1
ATOM 998 C C . ALA A 1 136 ? 3.606 10.013 1.262 1.00 97.94 136 ALA A C 1
ATOM 1000 O O . ALA A 1 136 ? 3.691 9.093 2.082 1.00 97.94 136 ALA A O 1
ATOM 1001 N N . ALA A 1 137 ? 4.676 10.725 0.892 1.00 97.69 137 ALA A N 1
ATOM 1002 C CA . ALA A 1 137 ? 6.014 10.506 1.437 1.00 97.69 137 ALA A CA 1
ATOM 1003 C C . ALA A 1 137 ? 6.100 10.833 2.938 1.00 97.69 137 ALA A C 1
ATOM 1005 O O . ALA A 1 137 ? 6.756 10.104 3.682 1.00 97.69 137 ALA A O 1
ATOM 1006 N N . ALA A 1 138 ? 5.408 11.875 3.406 1.00 97.38 138 ALA A N 1
ATOM 1007 C CA . ALA A 1 138 ? 5.332 12.207 4.828 1.00 97.38 138 ALA A CA 1
ATOM 1008 C C . ALA A 1 138 ? 4.645 11.095 5.642 1.00 97.38 138 ALA A C 1
ATOM 1010 O O . ALA A 1 138 ? 5.195 10.643 6.646 1.00 97.38 138 ALA A O 1
ATOM 1011 N N . ALA A 1 139 ? 3.500 10.588 5.169 1.00 97.69 139 ALA A N 1
ATOM 1012 C CA . ALA A 1 139 ? 2.807 9.464 5.805 1.00 97.69 139 ALA A CA 1
ATOM 1013 C C . ALA A 1 139 ? 3.664 8.182 5.801 1.00 97.69 139 ALA A C 1
ATOM 1015 O O . ALA A 1 139 ? 3.703 7.447 6.789 1.00 97.69 139 ALA A O 1
ATOM 1016 N N . LEU A 1 140 ? 4.406 7.930 4.715 1.00 98.12 140 LEU A N 1
ATOM 1017 C CA . LEU A 1 140 ? 5.376 6.836 4.658 1.00 98.12 140 LEU A CA 1
ATOM 1018 C C . LEU A 1 140 ? 6.508 7.022 5.681 1.00 98.12 140 LEU A C 1
ATOM 1020 O O . LEU A 1 140 ? 6.885 6.061 6.344 1.00 98.12 140 LEU A O 1
ATOM 1024 N N . SER A 1 141 ? 7.043 8.232 5.835 1.00 97.38 141 SER A N 1
ATOM 1025 C CA . SER A 1 141 ? 8.104 8.516 6.809 1.00 97.38 141 SER A CA 1
ATOM 1026 C C . SER A 1 141 ? 7.668 8.206 8.244 1.00 97.38 141 SER A C 1
ATOM 1028 O O . SER A 1 141 ? 8.401 7.547 8.988 1.00 97.38 141 SER A O 1
ATOM 1030 N N . GLU A 1 142 ? 6.444 8.598 8.610 1.00 97.06 142 GLU A N 1
ATOM 1031 C CA . GLU A 1 142 ? 5.848 8.273 9.910 1.00 97.06 142 GLU A CA 1
ATOM 1032 C C . GLU A 1 142 ? 5.694 6.755 10.097 1.00 97.06 142 GLU A C 1
ATOM 1034 O O . GLU A 1 142 ? 6.077 6.212 11.133 1.00 97.06 142 GLU A O 1
ATOM 1039 N N . LEU A 1 143 ? 5.241 6.050 9.055 1.00 96.88 143 LEU A N 1
ATOM 1040 C CA . LEU A 1 143 ? 5.094 4.593 9.052 1.00 96.88 143 LEU A CA 1
ATOM 1041 C C . LEU A 1 143 ? 6.429 3.848 9.229 1.00 96.88 143 LEU A C 1
ATOM 1043 O O . LEU A 1 143 ? 6.476 2.792 9.862 1.00 96.88 143 LEU A O 1
ATOM 1047 N N . LEU A 1 144 ? 7.521 4.362 8.655 1.00 95.94 144 LEU A N 1
ATOM 1048 C CA . LEU A 1 144 ? 8.846 3.736 8.744 1.00 95.94 144 LEU A CA 1
ATOM 1049 C C . LEU A 1 144 ? 9.584 4.078 10.047 1.00 95.94 144 LEU A C 1
ATOM 1051 O O . LEU A 1 144 ? 10.438 3.299 10.476 1.00 95.94 144 LEU A O 1
ATOM 1055 N N . GLY A 1 145 ? 9.256 5.203 10.689 1.00 94.94 145 GLY A N 1
ATOM 1056 C CA . GLY A 1 145 ? 9.921 5.708 11.894 1.00 94.94 145 GLY A CA 1
ATOM 1057 C C . GLY A 1 145 ? 10.127 4.654 12.992 1.00 94.94 145 GLY A C 1
ATOM 1058 O O . GLY A 1 145 ? 11.272 4.411 13.384 1.00 94.94 145 GLY A O 1
ATOM 1059 N N . PRO A 1 146 ? 9.071 3.955 13.449 1.00 93.75 146 PRO A N 1
ATOM 1060 C CA . PRO A 1 146 ? 9.195 2.927 14.483 1.00 93.75 146 PRO A CA 1
ATOM 1061 C C . PRO A 1 146 ? 10.094 1.742 14.101 1.00 93.75 146 PRO A C 1
ATOM 1063 O O . PRO A 1 146 ? 10.645 1.083 14.980 1.00 93.75 146 PRO A O 1
ATOM 1066 N N . LEU A 1 147 ? 10.257 1.448 12.804 1.00 92.12 147 LEU A N 1
ATOM 1067 C CA . LEU A 1 147 ? 11.080 0.332 12.318 1.00 92.12 147 LEU A CA 1
ATOM 1068 C C . LEU A 1 147 ? 12.580 0.658 12.327 1.00 92.12 147 LEU A C 1
ATOM 1070 O O . LEU A 1 147 ? 13.406 -0.256 12.338 1.00 92.12 147 LEU A O 1
ATOM 1074 N N . LEU A 1 148 ? 12.934 1.943 12.348 1.00 91.00 148 LEU A N 1
ATOM 1075 C CA . LEU A 1 148 ? 14.321 2.417 12.379 1.00 91.00 148 LEU A CA 1
ATOM 1076 C C . LEU A 1 148 ? 14.917 2.443 13.786 1.00 91.00 148 LEU A C 1
ATOM 1078 O O . LEU A 1 148 ? 16.140 2.504 13.934 1.00 91.00 148 LEU A O 1
ATOM 1082 N N . VAL A 1 149 ? 14.073 2.405 14.820 1.00 89.88 149 VAL A N 1
ATOM 1083 C CA . VAL A 1 149 ? 14.527 2.389 16.211 1.00 89.88 149 VAL A CA 1
ATOM 1084 C C . VAL A 1 149 ? 15.333 1.114 16.444 1.00 89.88 149 VAL A C 1
ATOM 1086 O O . VAL A 1 149 ? 14.832 -0.001 16.277 1.00 89.88 149 VAL A O 1
ATOM 1089 N N . GLN A 1 150 ? 16.606 1.279 16.812 1.00 77.38 150 GLN A N 1
ATOM 1090 C CA . GLN A 1 150 ? 17.472 0.141 17.093 1.00 77.38 150 GLN A CA 1
ATOM 1091 C C . GLN A 1 150 ? 16.909 -0.639 18.287 1.00 77.38 150 GLN A C 1
ATOM 1093 O O . GLN A 1 150 ? 16.586 -0.033 19.314 1.00 77.38 150 GLN A O 1
ATOM 1098 N N . PRO A 1 151 ? 16.790 -1.971 18.179 1.00 77.38 151 PRO A N 1
ATOM 1099 C CA . PRO A 1 151 ? 16.377 -2.783 19.308 1.00 77.38 151 PRO A CA 1
ATOM 1100 C C . PRO A 1 151 ? 17.393 -2.662 20.451 1.00 77.38 151 PRO A C 1
ATOM 1102 O O . PRO A 1 151 ? 18.587 -2.446 20.224 1.00 77.38 151 PRO A O 1
ATOM 1105 N N . ALA A 1 152 ? 16.925 -2.837 21.690 1.00 78.94 152 ALA A N 1
ATOM 1106 C CA . ALA A 1 152 ? 17.811 -2.987 22.839 1.00 78.94 152 ALA A CA 1
ATOM 1107 C C . ALA A 1 152 ? 18.820 -4.127 22.594 1.00 78.94 152 ALA A C 1
ATOM 1109 O O . ALA A 1 152 ? 18.529 -5.069 21.852 1.00 78.94 152 ALA A O 1
ATOM 1110 N N . HIS A 1 153 ? 20.002 -4.034 23.212 1.00 78.25 153 HIS A N 1
ATOM 1111 C CA . HIS A 1 153 ? 21.111 -4.971 23.007 1.00 78.25 153 HIS A CA 1
ATOM 1112 C C . HIS A 1 153 ? 20.629 -6.434 23.034 1.00 78.25 153 HIS A C 1
ATOM 1114 O O . HIS A 1 153 ? 20.142 -6.915 24.053 1.00 78.25 153 HIS A O 1
ATOM 1120 N N . GLY A 1 154 ? 20.763 -7.125 21.897 1.00 74.31 154 GLY A N 1
ATOM 1121 C CA . GLY A 1 154 ? 20.423 -8.543 21.739 1.00 74.31 154 GLY A CA 1
ATOM 1122 C C . GLY A 1 154 ? 19.038 -8.853 21.158 1.00 74.31 154 GLY A C 1
ATOM 1123 O O . GLY A 1 154 ? 18.800 -10.004 20.799 1.00 74.31 154 GLY A O 1
ATOM 1124 N N . ALA A 1 155 ? 18.135 -7.880 21.004 1.00 80.81 155 ALA A N 1
ATOM 1125 C CA . ALA A 1 155 ? 16.857 -8.122 20.332 1.00 80.81 155 ALA A CA 1
ATOM 1126 C C . ALA A 1 155 ? 17.007 -8.086 18.799 1.00 80.81 155 ALA A C 1
ATOM 1128 O O . ALA A 1 155 ? 17.710 -7.248 18.231 1.00 80.81 155 ALA A O 1
ATOM 1129 N N . ALA A 1 156 ? 16.336 -9.018 18.117 1.00 79.88 156 ALA A N 1
ATOM 1130 C CA . ALA A 1 156 ? 16.321 -9.068 16.661 1.00 79.88 156 ALA A CA 1
ATOM 1131 C C . ALA A 1 156 ? 15.624 -7.824 16.089 1.00 79.88 156 ALA A C 1
ATOM 1133 O O . ALA A 1 156 ? 14.583 -7.392 16.588 1.00 79.88 156 ALA A O 1
ATOM 1134 N N . ARG A 1 157 ? 16.178 -7.262 15.009 1.00 83.75 157 ARG A N 1
ATOM 1135 C CA . ARG A 1 157 ? 15.543 -6.147 14.298 1.00 83.75 157 ARG A CA 1
ATOM 1136 C C . ARG A 1 157 ? 14.188 -6.581 13.735 1.00 83.75 157 ARG A C 1
ATOM 1138 O O . ARG A 1 157 ? 14.074 -7.639 13.114 1.00 83.75 157 ARG A O 1
ATOM 1145 N N . ARG A 1 158 ? 13.163 -5.742 13.919 1.00 87.88 158 ARG A N 1
ATOM 1146 C CA . ARG A 1 158 ? 11.827 -5.972 13.353 1.00 87.88 158 ARG A CA 1
ATOM 1147 C C . ARG A 1 158 ? 11.920 -5.930 11.826 1.00 87.88 158 ARG A C 1
ATOM 1149 O O . ARG A 1 158 ? 12.440 -4.967 11.268 1.00 87.88 158 ARG A O 1
ATOM 1156 N N . ARG A 1 159 ? 11.435 -6.981 11.160 1.00 91.69 159 ARG A N 1
ATOM 1157 C CA . ARG A 1 159 ? 11.326 -7.004 9.695 1.00 91.69 159 ARG A CA 1
ATOM 1158 C C . ARG A 1 159 ? 10.202 -6.085 9.236 1.00 91.69 159 ARG A C 1
ATOM 1160 O O . ARG A 1 159 ? 9.174 -5.979 9.906 1.00 91.69 159 ARG A O 1
ATOM 1167 N N . VAL A 1 160 ? 10.386 -5.474 8.072 1.00 94.06 160 VAL A N 1
ATOM 1168 C CA . VAL A 1 160 ? 9.344 -4.681 7.421 1.00 94.06 160 VAL A CA 1
ATOM 1169 C C . VAL A 1 160 ? 8.230 -5.623 6.946 1.00 94.06 160 VAL A C 1
ATOM 1171 O O . VAL A 1 160 ? 8.512 -6.575 6.212 1.00 94.06 160 VAL A O 1
ATOM 1174 N N . PRO A 1 161 ? 6.961 -5.388 7.324 1.00 93.62 161 PRO A N 1
ATOM 1175 C CA . PRO A 1 161 ? 5.840 -6.152 6.790 1.00 93.62 161 PRO A CA 1
ATOM 1176 C C . PRO A 1 161 ? 5.737 -6.010 5.266 1.00 93.62 161 PRO A C 1
ATOM 1178 O O . PRO A 1 161 ? 5.888 -4.914 4.729 1.00 93.62 161 PRO A O 1
ATOM 1181 N N . ALA A 1 162 ? 5.396 -7.094 4.561 1.00 92.06 162 ALA A N 1
ATOM 1182 C CA . ALA A 1 162 ? 5.294 -7.093 3.096 1.00 92.06 162 ALA A CA 1
ATOM 1183 C C . ALA A 1 162 ? 4.344 -6.007 2.554 1.00 92.06 162 ALA A C 1
ATOM 1185 O O . ALA A 1 162 ? 4.613 -5.395 1.522 1.00 92.06 162 ALA A O 1
ATOM 1186 N N . ARG A 1 163 ? 3.251 -5.723 3.278 1.00 93.06 163 ARG A N 1
ATOM 1187 C CA . ARG A 1 163 ? 2.308 -4.657 2.915 1.00 93.06 163 ARG A CA 1
ATOM 1188 C C . ARG A 1 163 ? 2.944 -3.267 3.013 1.00 93.06 163 ARG A C 1
ATOM 1190 O O . ARG A 1 163 ? 2.837 -2.502 2.062 1.00 93.06 163 ARG A O 1
ATOM 1197 N N . THR A 1 164 ? 3.653 -2.973 4.105 1.00 95.69 164 THR A N 1
ATOM 1198 C CA . THR A 1 164 ? 4.422 -1.728 4.270 1.00 95.69 164 THR A CA 1
ATOM 1199 C C . THR A 1 164 ? 5.451 -1.568 3.158 1.00 95.69 164 THR A C 1
ATOM 1201 O O . THR A 1 164 ? 5.557 -0.496 2.572 1.00 95.69 164 THR A O 1
ATOM 1204 N N . ALA A 1 165 ? 6.158 -2.645 2.809 1.00 94.94 165 ALA A N 1
ATOM 1205 C CA . ALA A 1 165 ? 7.132 -2.616 1.728 1.00 94.94 165 ALA A CA 1
ATOM 1206 C C . ALA A 1 165 ? 6.504 -2.302 0.364 1.00 94.94 165 ALA A C 1
ATOM 1208 O O . ALA A 1 165 ? 7.049 -1.507 -0.397 1.00 94.94 165 ALA A O 1
ATOM 1209 N N . LYS A 1 166 ? 5.330 -2.872 0.068 1.00 95.00 166 LYS A N 1
ATOM 1210 C CA . LYS A 1 166 ? 4.582 -2.555 -1.154 1.00 95.00 166 LYS A CA 1
ATOM 1211 C C . LYS A 1 166 ? 4.203 -1.071 -1.218 1.00 95.00 166 LYS A C 1
ATOM 1213 O O . LYS A 1 166 ? 4.387 -0.454 -2.266 1.00 95.00 166 LYS A O 1
ATOM 1218 N N . VAL A 1 167 ? 3.708 -0.499 -0.115 1.00 96.62 167 VAL A N 1
ATOM 1219 C CA . VAL A 1 167 ? 3.382 0.938 -0.041 1.00 96.62 167 VAL A CA 1
ATOM 1220 C C . VAL A 1 167 ? 4.642 1.778 -0.244 1.00 96.62 167 VAL A C 1
ATOM 1222 O O . VAL A 1 167 ? 4.634 2.675 -1.080 1.00 96.62 167 VAL A O 1
ATOM 1225 N N . ALA A 1 168 ? 5.744 1.440 0.431 1.00 96.62 168 ALA A N 1
ATOM 1226 C CA . ALA A 1 168 ? 7.012 2.154 0.298 1.00 96.62 168 ALA A CA 1
ATOM 1227 C C . ALA A 1 168 ? 7.525 2.170 -1.148 1.00 96.62 168 ALA A C 1
ATOM 1229 O O . ALA A 1 168 ? 7.858 3.228 -1.675 1.00 96.62 168 ALA A O 1
ATOM 1230 N N . LEU A 1 169 ? 7.537 1.011 -1.815 1.00 95.19 169 LEU A N 1
ATOM 1231 C CA . LEU A 1 169 ? 7.954 0.904 -3.214 1.00 95.19 169 LEU A CA 1
ATOM 1232 C C . LEU A 1 169 ? 7.043 1.705 -4.154 1.00 95.19 169 LEU A C 1
ATOM 1234 O O . LEU A 1 169 ? 7.547 2.320 -5.089 1.00 95.19 169 LEU A O 1
ATOM 1238 N N . SER A 1 170 ? 5.732 1.720 -3.896 1.00 96.25 170 SER A N 1
ATOM 1239 C CA . SER A 1 170 ? 4.763 2.456 -4.721 1.00 96.25 170 SER A CA 1
ATOM 1240 C C . SER A 1 170 ? 4.945 3.969 -4.577 1.00 96.25 170 SER A C 1
ATOM 1242 O O . SER A 1 170 ? 5.094 4.662 -5.578 1.00 96.25 170 SER A O 1
ATOM 1244 N N . VAL A 1 171 ? 5.016 4.470 -3.338 1.00 97.31 171 VAL A N 1
ATOM 1245 C CA . VAL A 1 171 ? 5.210 5.899 -3.046 1.00 97.31 171 VAL A CA 1
ATOM 1246 C C . VAL A 1 171 ? 6.554 6.384 -3.589 1.00 97.31 171 VAL A C 1
ATOM 1248 O O . VAL A 1 171 ? 6.598 7.340 -4.353 1.00 97.31 171 VAL A O 1
ATOM 1251 N N . LEU A 1 172 ? 7.657 5.703 -3.261 1.00 95.75 172 LEU A N 1
ATOM 1252 C CA . LEU A 1 172 ? 8.992 6.125 -3.699 1.00 95.75 172 LEU A CA 1
ATOM 1253 C C . LEU A 1 172 ? 9.189 5.985 -5.213 1.00 95.75 172 LEU A C 1
ATOM 1255 O O . LEU A 1 172 ? 9.896 6.796 -5.811 1.00 95.75 172 LEU A O 1
ATOM 1259 N N . GLY A 1 173 ? 8.568 4.974 -5.830 1.00 95.25 173 GLY A N 1
ATOM 1260 C CA . GLY A 1 173 ? 8.528 4.821 -7.282 1.00 95.25 173 GLY A CA 1
ATOM 1261 C C . GLY A 1 173 ? 7.842 6.011 -7.944 1.00 95.25 173 GLY A C 1
ATOM 1262 O O . GLY A 1 173 ? 8.461 6.677 -8.766 1.00 95.25 173 GLY A O 1
ATOM 1263 N N . ALA A 1 174 ? 6.627 6.345 -7.503 1.00 95.25 174 ALA A N 1
ATOM 1264 C CA . ALA A 1 174 ? 5.875 7.475 -8.037 1.00 95.25 174 ALA A CA 1
ATOM 1265 C C . ALA A 1 174 ? 6.592 8.818 -7.827 1.00 95.25 174 ALA A C 1
ATOM 1267 O O . ALA A 1 174 ? 6.675 9.608 -8.762 1.00 95.25 174 ALA A O 1
ATOM 1268 N N . CYS A 1 175 ? 7.186 9.065 -6.651 1.00 94.81 175 CYS A N 1
ATOM 1269 C CA . CYS A 1 175 ? 7.965 10.285 -6.416 1.00 94.81 175 CYS A CA 1
ATOM 1270 C C . CYS A 1 175 ? 9.155 10.400 -7.380 1.00 94.81 175 CYS A C 1
ATOM 1272 O O . CYS A 1 175 ? 9.444 11.489 -7.873 1.00 94.81 175 CYS A O 1
ATOM 1274 N N . ARG A 1 176 ? 9.850 9.288 -7.659 1.00 94.62 176 ARG A N 1
ATOM 1275 C CA . ARG A 1 176 ? 10.959 9.261 -8.621 1.00 94.62 176 ARG A CA 1
ATOM 1276 C C . ARG A 1 176 ? 10.467 9.514 -10.042 1.00 94.62 176 ARG A C 1
ATOM 1278 O O . ARG A 1 176 ? 11.074 10.316 -10.745 1.00 94.62 176 ARG A O 1
ATOM 1285 N N . ASP A 1 177 ? 9.391 8.852 -10.448 1.00 94.00 177 ASP A N 1
ATOM 1286 C CA . ASP A 1 177 ? 8.859 8.944 -11.808 1.00 94.00 177 ASP A CA 1
ATOM 1287 C C . ASP A 1 177 ? 8.298 10.352 -12.085 1.00 94.00 177 ASP A C 1
ATOM 1289 O O . ASP A 1 177 ? 8.550 10.925 -13.143 1.00 94.00 177 ASP A O 1
ATOM 1293 N N . ALA A 1 178 ? 7.656 10.971 -11.088 1.00 92.94 178 ALA A N 1
ATOM 1294 C CA . ALA A 1 178 ? 7.208 12.363 -11.121 1.00 92.94 178 ALA A CA 1
ATOM 1295 C C . ALA A 1 178 ? 8.338 13.390 -10.876 1.00 92.94 178 ALA A C 1
ATOM 1297 O O . ALA A 1 178 ? 8.088 14.594 -10.874 1.00 92.94 178 ALA A O 1
ATOM 1298 N N . SER A 1 179 ? 9.587 12.944 -10.678 1.00 93.00 179 SER A N 1
ATOM 1299 C CA . SER A 1 179 ? 10.755 13.799 -10.400 1.00 93.00 179 SER A CA 1
ATOM 1300 C C . SER A 1 179 ? 10.572 14.745 -9.198 1.00 93.00 179 SER A C 1
ATOM 1302 O O . SER A 1 179 ? 11.092 15.863 -9.174 1.00 93.00 179 SER A O 1
ATOM 1304 N N . VAL A 1 180 ? 9.838 14.298 -8.175 1.00 89.69 180 VAL A N 1
ATOM 1305 C CA . VAL A 1 180 ? 9.558 15.075 -6.964 1.00 89.69 180 VAL A CA 1
ATOM 1306 C C . VAL A 1 180 ? 10.766 15.038 -6.033 1.00 89.69 180 VAL A C 1
ATOM 1308 O O . VAL A 1 180 ? 11.123 14.011 -5.455 1.00 89.69 180 VAL A O 1
ATOM 1311 N N . CYS A 1 181 ? 11.376 16.203 -5.841 1.00 84.88 181 CYS A N 1
ATOM 1312 C CA . CYS A 1 181 ? 12.571 16.388 -5.021 1.00 84.88 181 CYS A CA 1
ATOM 1313 C C . CYS A 1 181 ? 12.261 17.105 -3.693 1.00 84.88 181 CYS A C 1
ATOM 1315 O O . CYS A 1 181 ? 13.052 17.938 -3.251 1.00 84.88 181 CYS A O 1
ATOM 1317 N N . GLY A 1 182 ? 11.120 16.820 -3.062 1.00 88.94 182 GLY A N 1
ATOM 1318 C CA . GLY A 1 182 ? 10.777 17.352 -1.734 1.00 88.94 182 GLY A CA 1
ATOM 1319 C C . GLY A 1 182 ? 11.644 16.764 -0.614 1.00 88.94 182 GLY A C 1
ATOM 1320 O O . GLY A 1 182 ? 12.222 15.679 -0.763 1.00 88.94 182 GLY A O 1
ATOM 1321 N N . ASP A 1 183 ? 11.739 17.463 0.519 1.00 91.31 183 ASP A N 1
ATOM 1322 C CA . ASP A 1 183 ? 12.470 16.971 1.694 1.00 91.31 183 ASP A CA 1
ATOM 1323 C C . ASP A 1 183 ? 11.803 15.738 2.306 1.00 91.31 183 ASP A C 1
ATOM 1325 O O . ASP A 1 183 ? 12.496 14.826 2.756 1.00 91.31 183 ASP A O 1
ATOM 1329 N N . GLU A 1 184 ? 10.477 15.660 2.229 1.00 91.31 184 GLU A N 1
ATOM 1330 C CA . GLU A 1 184 ? 9.657 14.524 2.642 1.00 91.31 184 GLU A CA 1
ATOM 1331 C C . GLU A 1 184 ? 10.007 13.288 1.809 1.00 91.31 184 GLU A C 1
ATOM 1333 O O . GLU A 1 184 ? 10.297 12.221 2.352 1.00 91.31 184 GLU A O 1
ATOM 1338 N N . CYS A 1 185 ? 10.075 13.452 0.482 1.00 91.19 185 CYS A N 1
ATOM 1339 C CA . CYS A 1 185 ? 10.432 12.387 -0.456 1.00 91.19 185 CYS A CA 1
ATOM 1340 C C . CYS A 1 185 ? 11.858 11.882 -0.209 1.00 91.19 185 CYS A C 1
ATOM 1342 O O . CYS A 1 185 ? 12.087 10.676 -0.102 1.00 91.19 185 CYS A O 1
ATOM 1344 N N . ARG A 1 186 ? 12.824 12.800 -0.050 1.00 92.44 186 ARG A N 1
ATOM 1345 C CA . ARG A 1 186 ? 14.210 12.443 0.297 1.00 92.44 186 ARG A CA 1
ATOM 1346 C C . ARG A 1 186 ? 14.308 11.782 1.669 1.00 92.44 186 ARG A C 1
ATOM 1348 O O . ARG A 1 186 ? 15.089 10.849 1.839 1.00 92.44 186 ARG A O 1
ATOM 1355 N N . GLY A 1 187 ? 13.551 12.270 2.649 1.00 94.44 187 GLY A N 1
ATOM 1356 C CA . GLY A 1 187 ? 13.486 11.725 4.001 1.00 94.44 187 GLY A CA 1
ATOM 1357 C C . GLY A 1 187 ? 13.027 10.273 3.994 1.00 94.44 187 GLY A C 1
ATOM 1358 O O . GLY A 1 187 ? 13.783 9.400 4.425 1.00 94.44 187 GLY A O 1
ATOM 1359 N N . ALA A 1 188 ? 11.858 10.015 3.408 1.00 95.44 188 ALA A N 1
ATOM 1360 C CA . ALA A 1 188 ? 11.294 8.676 3.277 1.00 95.44 188 ALA A CA 1
ATOM 1361 C C . ALA A 1 188 ? 12.214 7.732 2.485 1.00 95.44 188 ALA A C 1
ATOM 1363 O O . ALA A 1 188 ? 12.420 6.586 2.884 1.00 95.44 188 ALA A O 1
ATOM 1364 N N . ALA A 1 189 ? 12.840 8.217 1.405 1.00 94.06 189 ALA A N 1
ATOM 1365 C CA . ALA A 1 189 ? 13.795 7.430 0.625 1.00 94.06 189 ALA A CA 1
ATOM 1366 C C . ALA A 1 189 ? 15.029 7.016 1.447 1.00 94.06 189 ALA A C 1
ATOM 1368 O O . ALA A 1 189 ? 15.442 5.858 1.394 1.00 94.06 189 ALA A O 1
ATOM 1369 N N . ARG A 1 190 ? 15.601 7.932 2.243 1.00 95.12 190 ARG A N 1
ATOM 1370 C CA . ARG A 1 190 ? 16.744 7.631 3.127 1.00 95.12 190 ARG A CA 1
ATOM 1371 C C . ARG A 1 190 ? 16.378 6.620 4.210 1.00 95.12 190 ARG A C 1
ATOM 1373 O O . ARG A 1 190 ? 17.145 5.699 4.466 1.00 95.12 190 ARG A O 1
ATOM 1380 N N . GLN A 1 191 ? 15.209 6.779 4.825 1.00 95.44 191 GLN A N 1
ATOM 1381 C CA . GLN A 1 191 ? 14.687 5.836 5.814 1.00 95.44 191 GLN A CA 1
ATOM 1382 C C . GLN A 1 191 ? 14.513 4.441 5.206 1.00 95.44 191 GLN A C 1
ATOM 1384 O O . GLN A 1 191 ? 14.985 3.458 5.770 1.00 95.44 191 GLN A O 1
ATOM 1389 N N . TRP A 1 192 ? 13.895 4.354 4.026 1.00 95.25 192 TRP A N 1
ATOM 1390 C CA . TRP A 1 192 ? 13.717 3.097 3.306 1.00 95.25 192 TRP A CA 1
ATOM 1391 C C . TRP A 1 192 ? 15.051 2.418 2.967 1.00 95.25 192 TRP A C 1
ATOM 1393 O O . TRP A 1 192 ? 15.204 1.216 3.189 1.00 95.25 192 TRP A O 1
ATOM 1403 N N . ALA A 1 193 ? 16.038 3.189 2.500 1.00 92.88 193 ALA A N 1
ATOM 1404 C CA . ALA A 1 193 ? 17.386 2.691 2.236 1.00 92.88 193 ALA A CA 1
ATOM 1405 C C . ALA A 1 193 ? 18.059 2.146 3.509 1.00 92.88 193 ALA A C 1
ATOM 1407 O O . ALA A 1 193 ? 18.584 1.035 3.486 1.00 92.88 193 ALA A O 1
ATOM 1408 N N . ALA A 1 194 ? 17.956 2.861 4.634 1.00 92.56 194 ALA A N 1
ATOM 1409 C CA . ALA A 1 194 ? 18.518 2.432 5.915 1.00 92.56 194 ALA A CA 1
ATOM 1410 C C . ALA A 1 194 ? 17.917 1.103 6.417 1.00 92.56 194 ALA A C 1
ATOM 1412 O O . ALA A 1 194 ? 18.638 0.263 6.957 1.00 92.56 194 ALA A O 1
ATOM 1413 N N . LEU A 1 195 ? 16.614 0.869 6.204 1.00 92.62 195 LEU A N 1
ATOM 1414 C CA . LEU A 1 195 ? 15.977 -0.421 6.517 1.0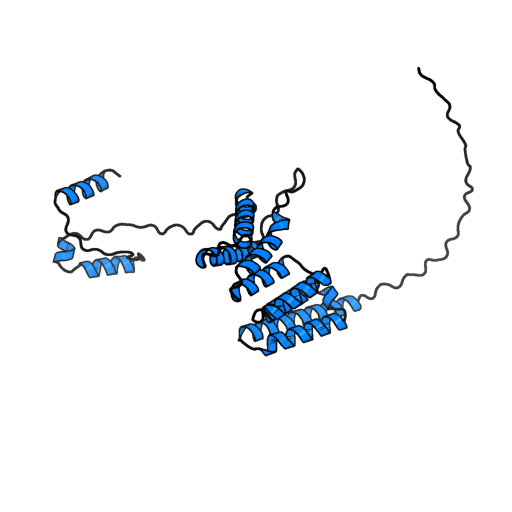0 92.62 195 LEU A CA 1
ATOM 1415 C C . LEU A 1 195 ? 16.537 -1.561 5.644 1.00 92.62 195 LEU A C 1
ATOM 1417 O O . LEU A 1 195 ? 16.693 -2.690 6.119 1.00 92.62 195 LEU A O 1
ATOM 1421 N N . GLY A 1 196 ? 16.848 -1.268 4.376 1.00 90.50 196 GLY A N 1
ATOM 1422 C CA . GLY A 1 196 ? 17.474 -2.201 3.436 1.00 90.50 196 GLY A CA 1
ATOM 1423 C C . GLY A 1 196 ? 18.910 -2.558 3.823 1.00 90.50 196 GLY A C 1
ATOM 1424 O O . GLY A 1 196 ? 19.237 -3.735 3.965 1.00 90.50 196 GLY A O 1
ATOM 1425 N N . GLU A 1 197 ? 19.745 -1.551 4.088 1.00 88.19 197 GLU A N 1
ATOM 1426 C CA . GLU A 1 197 ? 21.109 -1.726 4.616 1.00 88.19 197 GLU A CA 1
ATOM 1427 C C . GLU A 1 197 ? 21.103 -2.481 5.950 1.00 88.19 197 GLU A C 1
ATOM 1429 O O . GLU A 1 197 ? 21.980 -3.294 6.240 1.00 88.19 197 GLU A O 1
ATOM 1434 N N . GLY A 1 198 ? 20.066 -2.250 6.757 1.00 87.19 198 GLY A N 1
ATOM 1435 C CA . GLY A 1 198 ? 19.866 -2.919 8.028 1.00 87.19 198 GLY A CA 1
ATOM 1436 C C . GLY A 1 198 ? 19.362 -4.360 7.938 1.00 87.19 198 GLY A C 1
ATOM 1437 O O . GLY A 1 198 ? 19.203 -4.981 8.995 1.00 87.19 198 GLY A O 1
ATOM 1438 N N . GLY A 1 199 ? 19.090 -4.878 6.734 1.00 88.31 199 GLY A N 1
ATOM 1439 C CA . GLY A 1 199 ? 18.568 -6.226 6.491 1.00 88.31 199 GLY A CA 1
ATOM 1440 C C . GLY A 1 199 ? 17.127 -6.445 6.970 1.00 88.31 199 GLY A C 1
ATOM 1441 O O . GLY A 1 199 ? 16.664 -7.585 7.046 1.00 88.31 199 GLY A O 1
ATOM 1442 N N . GLN A 1 200 ? 16.408 -5.376 7.326 1.00 89.44 200 GLN A N 1
ATOM 1443 C CA . GLN A 1 200 ? 15.022 -5.441 7.811 1.00 89.44 200 GLN A CA 1
ATOM 1444 C C . GLN A 1 200 ? 14.030 -5.659 6.672 1.00 89.44 200 GLN A C 1
ATOM 1446 O O . GLN A 1 200 ? 12.934 -6.185 6.884 1.00 89.44 200 GLN A O 1
ATOM 1451 N N . TRP A 1 201 ? 14.433 -5.289 5.464 1.00 85.19 201 TRP A N 1
ATOM 1452 C CA . TRP A 1 201 ? 13.756 -5.601 4.223 1.00 85.19 201 TRP A CA 1
ATOM 1453 C C . TRP A 1 201 ? 14.798 -5.976 3.176 1.00 85.19 201 TRP A C 1
ATOM 1455 O O . TRP A 1 201 ? 15.838 -5.335 3.074 1.00 85.19 201 TRP A O 1
ATOM 1465 N N . ALA A 1 202 ? 14.502 -7.001 2.386 1.00 74.75 202 ALA A N 1
ATOM 1466 C CA . ALA A 1 202 ? 15.224 -7.276 1.158 1.00 74.75 202 ALA A CA 1
ATOM 1467 C C . ALA A 1 202 ? 14.230 -7.066 0.014 1.00 74.75 202 ALA A C 1
ATOM 1469 O O . ALA A 1 202 ? 13.131 -7.628 0.089 1.00 74.75 202 ALA A O 1
ATOM 1470 N N . PRO A 1 203 ? 14.560 -6.272 -1.023 1.00 65.50 203 PRO A N 1
ATOM 1471 C CA . PRO A 1 203 ? 13.741 -6.263 -2.224 1.00 65.50 203 PRO A CA 1
ATOM 1472 C C . PRO A 1 203 ? 13.604 -7.708 -2.729 1.00 65.50 203 PRO A C 1
ATOM 1474 O O . PRO A 1 203 ? 14.548 -8.493 -2.570 1.00 65.50 203 PRO A O 1
ATOM 1477 N N . PRO A 1 204 ? 12.446 -8.093 -3.299 1.00 65.81 204 PRO A N 1
ATOM 1478 C CA . PRO A 1 204 ? 12.346 -9.384 -3.964 1.00 65.81 204 PRO A CA 1
ATOM 1479 C C . PRO A 1 204 ? 13.504 -9.489 -4.956 1.00 65.81 204 PRO A C 1
ATOM 1481 O O . PRO A 1 204 ? 13.841 -8.493 -5.606 1.00 65.81 204 PRO A O 1
ATOM 1484 N N . ALA A 1 205 ? 14.144 -10.661 -5.020 1.00 61.94 205 ALA A N 1
ATOM 1485 C CA . ALA A 1 205 ? 15.223 -10.880 -5.973 1.00 61.94 205 ALA A CA 1
ATOM 1486 C C . ALA A 1 205 ? 14.742 -10.412 -7.357 1.00 61.94 205 ALA A C 1
ATOM 1488 O O . ALA A 1 205 ? 13.593 -10.714 -7.712 1.00 61.94 205 ALA A O 1
ATOM 1489 N N . PRO A 1 206 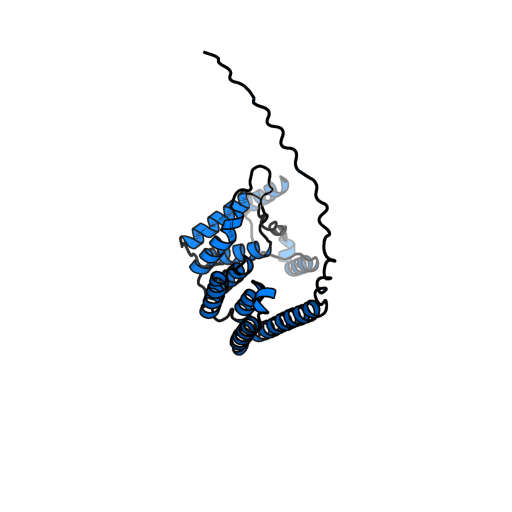? 15.550 -9.629 -8.098 1.00 63.66 206 PRO A N 1
ATOM 1490 C CA . PRO A 1 206 ? 15.148 -9.202 -9.428 1.00 63.66 206 PRO A CA 1
ATOM 1491 C C . PRO A 1 206 ? 14.754 -10.447 -10.230 1.00 63.66 206 PRO A C 1
ATOM 1493 O O . PRO A 1 206 ? 15.383 -11.499 -10.049 1.00 63.66 206 PRO A O 1
ATOM 1496 N N . PRO A 1 207 ? 13.711 -10.370 -11.079 1.00 68.25 207 PRO A N 1
ATOM 1497 C CA . PRO A 1 207 ? 13.407 -11.481 -11.963 1.00 68.25 207 PRO A CA 1
ATOM 1498 C C . PRO A 1 207 ? 14.687 -11.832 -12.731 1.00 68.25 207 PRO A C 1
ATOM 1500 O O . PRO A 1 207 ? 15.438 -10.914 -13.087 1.00 68.25 207 PRO A O 1
ATOM 1503 N N . PRO A 1 208 ? 14.977 -13.126 -12.949 1.00 75.12 208 PRO A N 1
ATOM 1504 C CA . PRO A 1 208 ? 16.148 -13.508 -13.719 1.00 75.12 208 PRO A CA 1
ATOM 1505 C C . PRO A 1 208 ? 16.094 -12.764 -15.052 1.00 75.12 208 PRO A C 1
ATOM 1507 O O . PRO A 1 208 ? 15.072 -12.779 -15.742 1.00 75.12 208 PRO A O 1
ATOM 1510 N N . SER A 1 209 ? 17.168 -12.042 -15.374 1.00 77.12 209 SER A N 1
ATOM 1511 C CA . SER A 1 209 ? 17.302 -11.410 -16.681 1.00 77.12 209 SER A CA 1
ATOM 1512 C C . SER A 1 209 ? 17.089 -12.490 -17.741 1.00 77.12 209 SER A C 1
ATOM 1514 O O . SER A 1 209 ? 17.755 -13.524 -17.638 1.00 77.12 209 SER A O 1
ATOM 1516 N N . PRO A 1 210 ? 16.188 -12.298 -18.723 1.00 81.69 210 PRO A N 1
ATOM 1517 C CA . PRO A 1 210 ? 15.961 -13.320 -19.730 1.00 81.69 210 PRO A CA 1
ATOM 1518 C C . PRO A 1 210 ? 17.287 -13.616 -20.423 1.00 81.69 210 PRO A C 1
ATOM 1520 O O . PRO A 1 210 ? 18.000 -12.691 -20.830 1.00 81.69 210 PRO A O 1
ATOM 1523 N N . GLU A 1 211 ? 17.630 -14.896 -20.521 1.00 86.25 211 GLU A N 1
ATOM 1524 C CA . GLU A 1 211 ? 18.803 -15.321 -21.269 1.00 86.25 211 GLU A CA 1
ATOM 1525 C C . GLU A 1 211 ? 18.623 -14.907 -22.730 1.00 86.25 211 GLU A C 1
ATOM 1527 O O . GLU A 1 211 ? 17.564 -15.091 -23.332 1.00 86.25 211 GLU A O 1
ATOM 1532 N N . ARG A 1 212 ? 19.653 -14.278 -23.294 1.00 91.38 212 ARG A N 1
ATOM 1533 C CA . ARG A 1 212 ? 19.644 -13.815 -24.681 1.00 91.38 212 ARG A CA 1
ATOM 1534 C C . ARG A 1 212 ? 20.708 -14.561 -25.452 1.00 91.38 212 ARG A C 1
ATOM 1536 O O . ARG A 1 212 ? 21.845 -14.662 -25.003 1.00 91.38 212 ARG A O 1
ATOM 1543 N N . THR A 1 213 ? 20.341 -15.011 -26.642 1.00 92.31 213 THR A N 1
ATOM 1544 C CA . THR A 1 213 ? 21.263 -15.625 -27.593 1.00 92.31 213 THR A CA 1
ATOM 1545 C C . THR A 1 213 ? 21.241 -14.867 -28.915 1.00 92.31 213 THR A C 1
ATOM 1547 O O . THR A 1 213 ? 20.245 -14.230 -29.268 1.00 92.31 213 THR A O 1
ATOM 1550 N N . LEU A 1 214 ? 22.357 -14.908 -29.639 1.00 92.25 214 LEU A N 1
ATOM 1551 C CA . LEU A 1 214 ? 22.474 -14.357 -30.982 1.00 92.25 214 LEU A CA 1
ATOM 1552 C C . LEU A 1 214 ? 22.371 -15.501 -31.992 1.00 92.25 214 LEU A C 1
ATOM 1554 O O . LEU A 1 214 ? 23.265 -16.337 -32.077 1.00 92.25 214 LEU A O 1
ATOM 1558 N N . ALA A 1 215 ? 21.313 -15.496 -32.801 1.00 92.94 215 ALA A N 1
ATOM 1559 C CA . ALA A 1 215 ? 21.196 -16.371 -33.961 1.00 92.94 215 ALA A CA 1
ATOM 1560 C C . ALA A 1 215 ? 21.625 -15.620 -35.229 1.00 92.94 215 ALA A C 1
ATOM 1562 O O . ALA A 1 215 ? 21.128 -14.528 -35.516 1.00 92.94 215 ALA A O 1
ATOM 1563 N N . LEU A 1 216 ? 22.539 -16.210 -36.003 1.00 93.75 216 LEU A N 1
ATOM 1564 C CA . LEU A 1 216 ? 22.958 -15.680 -37.299 1.00 93.75 216 LEU A CA 1
ATOM 1565 C C . LEU A 1 216 ? 22.397 -16.534 -38.430 1.00 93.75 216 LEU A C 1
ATOM 1567 O O . LEU A 1 216 ? 22.724 -17.713 -38.558 1.00 93.75 216 LEU A O 1
ATOM 1571 N N . LEU A 1 217 ? 21.601 -15.908 -39.295 1.00 94.75 217 LEU A N 1
ATOM 1572 C CA . LEU A 1 217 ? 21.185 -16.519 -40.551 1.00 94.75 217 LEU A CA 1
ATOM 1573 C C . LEU A 1 217 ? 22.283 -16.314 -41.590 1.00 94.75 217 LEU A C 1
ATOM 1575 O O . LEU A 1 217 ? 22.639 -15.181 -41.924 1.00 94.75 217 LEU A O 1
ATOM 1579 N N . LYS A 1 218 ? 22.826 -17.423 -42.091 1.00 93.38 218 LYS A N 1
ATOM 1580 C CA . LYS A 1 218 ? 23.877 -17.395 -43.107 1.00 93.38 218 LYS A CA 1
ATOM 1581 C C . LYS A 1 218 ? 23.359 -16.813 -44.440 1.00 93.38 218 LYS A C 1
ATOM 1583 O O . LYS A 1 218 ? 22.152 -16.860 -44.703 1.00 93.38 218 LYS A O 1
ATOM 1588 N N . PRO A 1 219 ? 24.242 -16.253 -45.294 1.00 94.44 219 PRO A N 1
ATOM 1589 C CA . PRO A 1 219 ? 23.833 -15.592 -46.537 1.00 94.44 219 PRO A CA 1
ATOM 1590 C C . PRO A 1 219 ? 23.025 -16.472 -47.499 1.00 94.44 219 PRO A C 1
ATOM 1592 O O . PRO A 1 219 ? 22.126 -15.968 -48.165 1.00 94.44 219 PRO A O 1
ATOM 1595 N N . ASP A 1 220 ? 23.312 -17.770 -47.551 1.00 95.50 220 ASP A N 1
ATOM 1596 C CA . ASP A 1 220 ? 22.614 -18.791 -48.341 1.00 95.50 220 ASP A CA 1
ATOM 1597 C C . ASP A 1 220 ? 21.154 -18.989 -47.897 1.00 95.50 220 ASP A C 1
ATOM 1599 O O . ASP A 1 220 ? 20.248 -19.031 -48.733 1.00 95.50 220 ASP A O 1
ATOM 1603 N N . CYS A 1 221 ? 20.896 -19.003 -46.587 1.00 95.19 221 CYS A N 1
ATOM 1604 C CA . CYS A 1 221 ? 19.539 -19.040 -46.028 1.00 95.19 221 CYS A CA 1
ATOM 1605 C C . CYS A 1 221 ? 18.740 -17.781 -46.408 1.00 95.19 221 CYS A C 1
ATOM 1607 O O . CYS A 1 221 ? 17.569 -17.842 -46.782 1.00 95.19 221 CYS A O 1
ATOM 1609 N N . VAL A 1 222 ? 19.391 -16.616 -46.388 1.00 93.69 222 VAL A N 1
ATOM 1610 C CA . VAL A 1 222 ? 18.747 -15.359 -46.789 1.00 93.69 222 VAL A CA 1
ATOM 1611 C C . VAL A 1 222 ? 18.501 -15.309 -48.302 1.00 93.69 222 VAL A C 1
ATOM 1613 O O . VAL A 1 222 ? 17.459 -14.817 -48.728 1.00 93.69 222 VAL A O 1
ATOM 1616 N N . ALA A 1 223 ? 19.438 -15.802 -49.116 1.00 94.25 223 ALA A N 1
ATOM 1617 C CA . ALA A 1 223 ? 19.333 -15.796 -50.575 1.00 94.25 223 ALA A CA 1
ATOM 1618 C C . ALA A 1 223 ? 18.247 -16.747 -51.102 1.00 94.25 223 ALA A C 1
ATOM 1620 O O . ALA A 1 223 ? 17.614 -16.443 -52.109 1.00 94.25 223 ALA A O 1
ATOM 1621 N N . SER A 1 224 ? 18.007 -17.861 -50.407 1.00 95.38 224 SER A N 1
ATOM 1622 C CA . SER A 1 224 ? 16.953 -18.832 -50.733 1.00 95.38 224 SER A CA 1
ATOM 1623 C C . SER A 1 224 ? 15.552 -18.419 -50.266 1.00 95.38 224 SER A C 1
ATOM 1625 O O . SER A 1 224 ? 14.579 -19.064 -50.639 1.00 95.38 224 SER A O 1
ATOM 1627 N N . GLY A 1 225 ? 15.424 -17.348 -49.473 1.00 94.44 225 GLY A N 1
ATOM 1628 C CA . GLY A 1 225 ? 14.141 -16.895 -48.923 1.00 94.44 225 GLY A CA 1
ATOM 1629 C C . GLY A 1 225 ? 13.694 -17.622 -47.647 1.00 94.44 225 GLY A C 1
ATOM 1630 O O . GLY A 1 225 ? 12.664 -17.261 -47.084 1.00 94.44 225 GLY A O 1
ATOM 1631 N N . ALA A 1 226 ? 14.491 -18.563 -47.128 1.00 95.56 226 ALA A N 1
ATOM 1632 C CA . ALA A 1 226 ? 14.154 -19.400 -45.970 1.00 95.56 226 ALA A CA 1
ATOM 1633 C C . ALA A 1 226 ? 14.184 -18.665 -44.611 1.00 95.56 226 ALA A C 1
ATOM 1635 O O . ALA A 1 226 ? 13.832 -19.231 -43.579 1.00 95.56 226 ALA A O 1
ATOM 1636 N N . ALA A 1 227 ? 14.586 -17.389 -44.573 1.00 93.62 227 ALA A N 1
ATOM 1637 C CA . ALA A 1 227 ? 14.735 -16.640 -43.322 1.00 93.62 227 ALA A CA 1
ATOM 1638 C C . ALA A 1 227 ? 13.444 -16.570 -42.481 1.00 93.62 227 ALA A C 1
ATOM 1640 O O . ALA A 1 227 ? 13.513 -16.636 -41.257 1.00 93.62 227 ALA A O 1
ATOM 1641 N N . GLY A 1 228 ? 12.278 -16.453 -43.128 1.00 93.12 228 GLY A N 1
ATOM 1642 C CA . GLY A 1 228 ? 10.988 -16.425 -42.428 1.00 93.12 228 GLY A CA 1
ATOM 1643 C C . GLY A 1 228 ? 10.624 -17.767 -41.789 1.00 93.12 228 GLY A C 1
ATOM 1644 O O . GLY A 1 228 ? 10.096 -17.789 -40.682 1.00 93.12 228 GLY A O 1
ATOM 1645 N N . GLU A 1 229 ? 10.960 -18.878 -42.446 1.00 95.62 229 GLU A N 1
ATOM 1646 C CA . GLU A 1 229 ? 10.719 -20.231 -41.929 1.00 95.62 229 GLU A CA 1
ATOM 1647 C C . GLU A 1 229 ? 11.582 -20.513 -40.696 1.00 95.62 229 GLU A C 1
ATOM 1649 O O . GLU A 1 229 ? 11.099 -21.061 -39.709 1.00 95.62 229 GLU A O 1
ATOM 1654 N N . VAL A 1 230 ? 12.843 -20.069 -40.707 1.00 95.38 230 VAL A N 1
ATOM 1655 C CA . VAL A 1 230 ? 13.732 -20.215 -39.546 1.00 95.38 230 VAL A CA 1
ATOM 1656 C C . VAL A 1 230 ? 13.255 -19.363 -38.365 1.00 95.38 230 VAL A C 1
ATOM 1658 O O . VAL A 1 230 ? 13.289 -19.827 -37.229 1.00 95.38 230 VAL A O 1
ATOM 1661 N N . GLU A 1 231 ? 12.775 -18.139 -38.608 1.00 93.69 231 GLU A N 1
ATOM 1662 C CA . GLU A 1 231 ? 12.176 -17.302 -37.556 1.00 93.69 231 GLU A CA 1
ATOM 1663 C C . GLU A 1 231 ? 10.915 -17.953 -36.962 1.00 93.69 231 GLU A C 1
ATOM 1665 O O . GLU A 1 231 ? 10.754 -17.968 -35.740 1.00 93.69 231 GLU A O 1
ATOM 1670 N N . ALA A 1 232 ? 10.060 -18.542 -37.804 1.00 94.25 232 ALA A N 1
ATOM 1671 C CA . ALA A 1 232 ? 8.881 -19.277 -37.350 1.00 94.25 232 ALA A CA 1
ATOM 1672 C C . ALA A 1 232 ? 9.261 -20.491 -36.488 1.00 94.25 232 ALA A C 1
ATOM 1674 O O . ALA A 1 232 ? 8.671 -20.692 -35.430 1.00 94.25 232 ALA A O 1
ATOM 1675 N N . LEU A 1 233 ? 10.295 -21.240 -36.883 1.00 96.62 233 LEU A N 1
ATOM 1676 C CA . LEU A 1 233 ? 10.800 -22.383 -36.122 1.00 96.62 233 LEU A CA 1
ATOM 1677 C C . LEU A 1 233 ? 11.340 -21.968 -34.743 1.00 96.62 233 LEU A C 1
ATOM 1679 O O . LEU A 1 233 ? 11.087 -22.649 -33.751 1.00 96.62 233 LEU A O 1
ATOM 1683 N N . ILE A 1 234 ? 12.062 -20.844 -34.664 1.00 94.69 234 ILE A N 1
ATOM 1684 C CA . ILE A 1 234 ? 12.563 -20.281 -33.397 1.00 94.69 234 ILE A CA 1
ATOM 1685 C C . ILE A 1 234 ? 11.389 -19.957 -32.460 1.00 94.69 234 ILE A C 1
ATOM 1687 O O . ILE A 1 234 ? 11.420 -20.330 -31.286 1.00 94.69 234 ILE A O 1
ATOM 1691 N N . ALA A 1 235 ? 10.339 -19.320 -32.985 1.00 93.38 235 ALA A N 1
ATOM 1692 C CA . ALA A 1 235 ? 9.143 -18.990 -32.215 1.00 93.38 235 ALA A CA 1
ATOM 1693 C C . ALA A 1 235 ? 8.357 -20.238 -31.772 1.00 93.38 235 ALA A C 1
ATOM 1695 O O . ALA A 1 235 ? 7.911 -20.302 -30.628 1.00 93.38 235 ALA A O 1
ATOM 1696 N N . GLU A 1 236 ? 8.230 -21.248 -32.639 1.00 96.38 236 GLU A N 1
ATOM 1697 C CA . GLU A 1 236 ? 7.568 -22.527 -32.332 1.00 96.38 236 GLU A CA 1
ATOM 1698 C C . GLU A 1 236 ? 8.225 -23.253 -31.147 1.00 96.38 236 GLU A C 1
ATOM 1700 O O . GLU A 1 236 ? 7.539 -23.861 -30.329 1.00 96.38 236 GLU A O 1
ATOM 1705 N N . HIS A 1 237 ? 9.546 -23.122 -30.996 1.00 95.50 237 HIS A N 1
ATOM 1706 C CA . HIS A 1 237 ? 10.300 -23.699 -29.879 1.00 95.50 237 HIS A CA 1
ATOM 1707 C C . HIS A 1 237 ? 10.297 -22.821 -28.614 1.00 95.50 237 HIS A C 1
ATOM 1709 O O . HIS A 1 237 ? 11.030 -23.100 -27.666 1.00 95.50 237 HIS A O 1
ATOM 1715 N N . GLY A 1 238 ? 9.469 -21.772 -28.575 1.00 93.25 238 GLY A N 1
ATOM 1716 C CA . GLY A 1 238 ? 9.260 -20.938 -27.393 1.00 93.25 238 GLY A CA 1
ATOM 1717 C C . GLY A 1 238 ? 10.285 -19.820 -27.199 1.00 93.25 238 GLY A C 1
ATOM 1718 O O . GLY A 1 238 ? 10.326 -19.227 -26.122 1.00 93.25 238 GLY A O 1
ATOM 1719 N N . PHE A 1 239 ? 11.102 -19.505 -28.208 1.00 94.94 239 PHE A N 1
ATOM 1720 C CA . PHE A 1 239 ? 12.013 -18.363 -28.150 1.00 94.94 239 PHE A CA 1
ATOM 1721 C C . PHE A 1 239 ? 11.356 -17.097 -28.707 1.00 94.94 239 PHE A C 1
ATOM 1723 O O . PHE A 1 239 ? 10.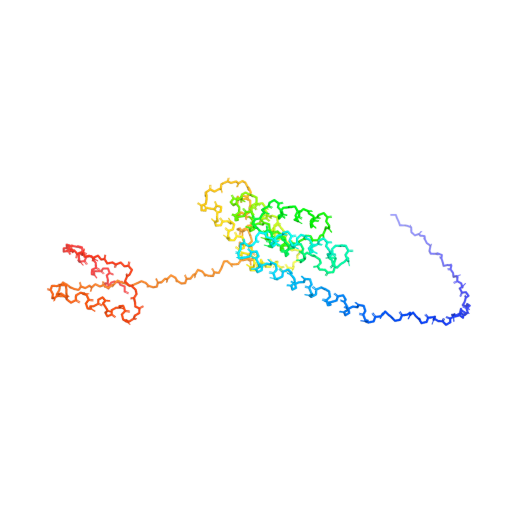757 -17.098 -29.780 1.00 94.94 239 PHE A O 1
ATOM 1730 N N . GLU A 1 240 ? 11.533 -15.980 -28.007 1.00 92.94 240 GLU A N 1
ATOM 1731 C CA . GLU A 1 240 ? 11.091 -14.667 -28.473 1.00 92.94 240 GLU A CA 1
ATOM 1732 C C . GLU A 1 240 ? 12.206 -13.964 -29.263 1.00 92.94 240 GLU A C 1
ATOM 1734 O O . GLU A 1 240 ? 13.331 -13.790 -28.785 1.00 92.94 240 GLU A O 1
ATOM 1739 N N . VAL A 1 241 ? 11.894 -13.496 -30.475 1.00 91.25 241 VAL A N 1
ATOM 1740 C CA . VAL A 1 241 ? 12.825 -12.686 -31.271 1.00 91.25 241 VAL A CA 1
ATOM 1741 C C . VAL A 1 241 ? 12.783 -11.236 -30.788 1.00 91.25 241 VAL A C 1
ATOM 1743 O O . VAL A 1 241 ? 11.983 -10.427 -31.247 1.00 91.25 241 VAL A O 1
ATOM 1746 N N . VAL A 1 242 ? 13.697 -10.886 -29.882 1.00 92.00 242 VAL A N 1
ATOM 1747 C CA . VAL A 1 242 ? 13.756 -9.540 -29.277 1.00 92.00 242 VAL A CA 1
ATOM 1748 C C . VAL A 1 242 ? 14.251 -8.467 -30.259 1.00 92.00 242 VAL A C 1
ATOM 1750 O O . VAL A 1 242 ? 13.867 -7.301 -30.171 1.00 92.00 242 VAL A O 1
ATOM 1753 N N . ARG A 1 243 ? 15.152 -8.817 -31.188 1.00 92.06 243 ARG A N 1
ATOM 1754 C CA . ARG A 1 243 ? 15.715 -7.864 -32.157 1.00 92.06 243 ARG A CA 1
ATOM 1755 C C . ARG A 1 243 ? 16.127 -8.548 -33.452 1.00 92.06 243 ARG A C 1
ATOM 1757 O O . ARG A 1 243 ? 16.847 -9.540 -33.432 1.00 92.06 243 ARG A O 1
ATOM 1764 N N . ARG A 1 244 ? 15.777 -7.925 -34.580 1.00 92.19 244 ARG A N 1
ATOM 1765 C CA . ARG A 1 244 ? 16.190 -8.337 -35.925 1.00 92.19 244 ARG A CA 1
ATOM 1766 C C . ARG A 1 244 ? 16.974 -7.226 -36.617 1.00 92.19 244 ARG A C 1
ATOM 1768 O O . ARG A 1 244 ? 16.595 -6.057 -36.564 1.00 92.19 244 ARG A O 1
ATOM 1775 N N . ARG A 1 245 ? 18.069 -7.583 -37.289 1.00 93.38 245 ARG A N 1
ATOM 1776 C CA . ARG A 1 245 ? 18.841 -6.661 -38.132 1.00 93.38 245 ARG A CA 1
ATOM 1777 C C . ARG A 1 245 ? 19.406 -7.403 -39.336 1.00 93.38 245 ARG A C 1
ATOM 1779 O O . ARG A 1 245 ? 20.036 -8.441 -39.177 1.00 93.38 245 ARG A O 1
ATOM 1786 N N . ARG A 1 246 ? 19.242 -6.832 -40.532 1.00 92.19 246 ARG A N 1
ATOM 1787 C CA . ARG A 1 246 ? 20.000 -7.253 -41.715 1.00 92.19 246 ARG A CA 1
ATOM 1788 C C . ARG A 1 246 ? 21.317 -6.492 -41.741 1.00 92.19 246 ARG A C 1
ATOM 1790 O O . ARG A 1 246 ? 21.324 -5.266 -41.644 1.00 92.19 246 ARG A O 1
ATOM 1797 N N . TRP A 1 247 ? 22.419 -7.214 -41.857 1.00 90.38 247 TRP A N 1
ATOM 1798 C CA . TRP A 1 247 ? 23.749 -6.630 -41.799 1.00 90.38 247 TRP A CA 1
ATOM 1799 C C . TRP A 1 247 ? 24.641 -7.281 -42.845 1.00 90.38 247 TRP A C 1
ATOM 1801 O O . TRP A 1 247 ? 24.668 -8.502 -42.975 1.00 90.38 247 TRP A O 1
ATOM 1811 N N . ARG A 1 248 ? 25.333 -6.451 -43.623 1.00 92.50 248 ARG A N 1
ATOM 1812 C CA . ARG A 1 248 ? 26.398 -6.877 -44.525 1.00 92.50 248 ARG A CA 1
ATOM 1813 C C . ARG A 1 248 ? 27.711 -6.487 -43.862 1.00 92.50 248 ARG A C 1
ATOM 1815 O O . ARG A 1 248 ? 28.003 -5.297 -43.790 1.00 92.50 248 ARG A O 1
ATOM 1822 N N . MET A 1 249 ? 28.435 -7.476 -43.353 1.00 91.25 249 MET A N 1
ATOM 1823 C CA . MET A 1 249 ? 29.737 -7.258 -42.731 1.00 91.25 249 MET A CA 1
ATOM 1824 C C . MET A 1 249 ? 30.814 -7.049 -43.798 1.00 91.25 249 MET A C 1
ATOM 1826 O O . MET A 1 249 ? 30.777 -7.691 -44.852 1.00 91.25 249 MET A O 1
ATOM 1830 N N . GLY A 1 250 ? 31.772 -6.167 -43.515 1.00 94.19 250 GLY A N 1
ATOM 1831 C CA . GLY A 1 250 ? 33.041 -6.126 -44.248 1.00 94.19 250 GLY A CA 1
ATOM 1832 C C . GLY A 1 250 ? 33.957 -7.286 -43.839 1.00 94.19 250 GLY A C 1
ATOM 1833 O O . GLY A 1 250 ? 33.747 -7.908 -42.803 1.00 94.19 250 GLY A O 1
ATOM 1834 N N . GLU A 1 251 ? 34.999 -7.567 -44.620 1.00 94.19 251 GLU A N 1
ATOM 1835 C CA . GLU A 1 251 ? 35.914 -8.691 -44.355 1.00 94.19 251 GLU A CA 1
ATOM 1836 C C . GLU A 1 251 ? 36.596 -8.594 -42.979 1.00 94.19 251 GLU A C 1
ATOM 1838 O O . GLU A 1 251 ? 36.525 -9.534 -42.190 1.00 94.19 251 GLU A O 1
ATOM 1843 N N . GLY A 1 252 ? 37.180 -7.436 -42.647 1.00 94.25 252 GLY A N 1
ATOM 1844 C CA . GLY A 1 252 ? 37.830 -7.228 -41.346 1.00 94.25 252 GLY A CA 1
ATOM 1845 C C . GLY A 1 252 ? 36.865 -7.316 -40.156 1.00 94.25 252 GLY A C 1
ATOM 1846 O O . GLY A 1 252 ? 37.234 -7.788 -39.085 1.00 94.25 252 GLY A O 1
ATOM 1847 N N . GLU A 1 253 ? 35.608 -6.920 -40.355 1.00 92.56 253 GLU A N 1
ATOM 1848 C CA . GLU A 1 253 ? 34.554 -6.994 -39.340 1.00 92.56 253 GLU A CA 1
ATOM 1849 C C . GLU A 1 253 ? 34.067 -8.432 -39.127 1.00 92.56 253 GLU A C 1
ATOM 1851 O O . GLU A 1 253 ? 33.932 -8.879 -37.988 1.00 92.56 253 GLU A O 1
ATOM 1856 N N . ALA A 1 254 ? 33.866 -9.182 -40.213 1.00 91.31 254 ALA A N 1
ATOM 1857 C CA . ALA A 1 254 ? 33.521 -10.597 -40.152 1.00 91.31 254 ALA A CA 1
ATOM 1858 C C . ALA A 1 254 ? 34.640 -11.416 -39.488 1.00 91.31 254 ALA A C 1
ATOM 1860 O O . ALA A 1 254 ? 34.358 -12.266 -38.644 1.00 91.31 254 ALA A O 1
ATOM 1861 N N . ALA A 1 255 ? 35.905 -11.128 -39.817 1.00 92.12 255 ALA A N 1
ATOM 1862 C CA . ALA A 1 255 ? 37.061 -11.773 -39.199 1.00 92.12 255 ALA A CA 1
ATOM 1863 C C . ALA A 1 255 ? 37.111 -11.516 -37.685 1.00 92.12 255 ALA A C 1
ATOM 1865 O O . ALA A 1 255 ? 37.228 -12.463 -36.907 1.00 92.12 255 ALA A O 1
ATOM 1866 N N . ALA A 1 256 ? 36.941 -10.258 -37.261 1.00 91.12 256 ALA A N 1
ATOM 1867 C CA . ALA A 1 256 ? 36.901 -9.896 -35.846 1.00 91.12 256 ALA A CA 1
ATOM 1868 C C . ALA A 1 256 ? 35.744 -10.585 -35.100 1.00 91.12 256 ALA A C 1
ATOM 1870 O O . ALA A 1 256 ? 35.935 -11.106 -34.000 1.00 91.12 256 ALA A O 1
ATOM 1871 N N . PHE A 1 257 ? 34.555 -10.638 -35.709 1.00 88.56 257 PHE A N 1
ATOM 1872 C CA . PHE A 1 257 ? 33.387 -11.304 -35.131 1.00 88.56 257 PHE A CA 1
ATOM 1873 C C . PHE A 1 257 ? 33.617 -12.810 -34.918 1.00 88.56 257 PHE A C 1
ATOM 1875 O O . PHE A 1 257 ? 33.342 -13.343 -33.839 1.00 88.56 257 PHE A O 1
ATOM 1882 N N . LEU A 1 258 ? 34.149 -13.503 -35.929 1.00 88.12 258 LEU A N 1
ATOM 1883 C CA . LEU A 1 258 ? 34.440 -14.936 -35.844 1.00 88.12 258 LEU A CA 1
ATOM 1884 C C . LEU A 1 258 ? 35.554 -15.226 -34.833 1.00 88.12 258 LEU A C 1
ATOM 1886 O O . LEU A 1 258 ? 35.435 -16.161 -34.048 1.00 88.12 258 LEU A O 1
ATOM 1890 N N . GLN A 1 259 ? 36.600 -14.398 -34.790 1.00 91.56 259 GLN A N 1
ATOM 1891 C CA . GLN A 1 259 ? 37.700 -14.559 -33.839 1.00 91.56 259 GLN A CA 1
ATOM 1892 C C . GLN A 1 259 ? 37.234 -14.422 -32.382 1.00 91.56 259 GLN A C 1
ATOM 1894 O O . GLN A 1 259 ? 37.620 -15.228 -31.532 1.00 91.56 259 GLN A O 1
ATOM 1899 N N . ALA A 1 260 ? 36.365 -13.446 -32.100 1.00 84.50 260 ALA A N 1
ATOM 1900 C CA . ALA A 1 260 ? 35.762 -13.281 -30.780 1.00 84.50 260 ALA A CA 1
ATOM 1901 C C . ALA A 1 260 ? 34.888 -14.488 -30.392 1.00 84.50 260 ALA A C 1
ATOM 1903 O O . ALA A 1 260 ? 34.897 -14.907 -29.238 1.00 84.50 260 ALA A O 1
ATOM 1904 N N . SER A 1 261 ? 34.191 -15.082 -31.365 1.00 77.81 261 SER A N 1
ATOM 1905 C CA . SER A 1 261 ? 33.297 -16.228 -31.146 1.00 77.81 261 SER A CA 1
ATOM 1906 C C . SER A 1 261 ? 34.036 -17.554 -30.912 1.00 77.81 261 SER A C 1
ATOM 1908 O O . SER A 1 261 ? 33.475 -18.455 -30.303 1.00 77.81 261 SER A O 1
ATOM 1910 N N . CYS A 1 262 ? 35.283 -17.685 -31.378 1.00 70.25 262 CYS A N 1
ATOM 1911 C CA . CYS A 1 262 ? 36.111 -18.886 -31.191 1.00 70.25 262 CYS A CA 1
ATOM 1912 C C . CYS A 1 262 ? 36.955 -18.875 -29.903 1.00 70.25 262 CYS A C 1
ATOM 1914 O O . CYS A 1 262 ? 37.625 -19.863 -29.615 1.00 70.25 262 CYS A O 1
ATOM 1916 N N . SER A 1 263 ? 36.986 -17.754 -29.174 1.00 57.34 263 SER A N 1
ATOM 1917 C CA . SER A 1 263 ? 37.852 -17.553 -27.999 1.00 57.34 263 SER A CA 1
ATOM 1918 C C . SER A 1 263 ? 37.115 -17.699 -26.656 1.00 57.34 263 SER A C 1
ATOM 1920 O O . SER A 1 263 ? 37.694 -17.395 -25.614 1.00 57.34 263 SER A O 1
ATOM 1922 N N . SER A 1 264 ? 35.842 -18.108 -26.684 1.00 48.28 264 SER A N 1
ATOM 1923 C CA . SER A 1 264 ? 34.999 -18.421 -25.515 1.00 48.28 264 SER A CA 1
ATOM 1924 C C . SER A 1 264 ? 34.771 -19.923 -25.418 1.00 48.28 264 SER A C 1
ATOM 1926 O O . SER A 1 264 ? 34.692 -20.418 -24.275 1.00 48.28 264 SER A O 1
#

Secondary structure (DSSP, 8-state):
--------------------PPP---PPPP-HHHHHHHHHHHHHHHHHHHHHHHHHTTT-THHHHHHHHHHHHHHHTTHHHHHTHHHHHHHHHHTTT-HHHHHHHHHHHHHTT---HHHHHHHHHHHHHTT-HHHHHHHHHHHHHHHHSPPSTTPPPPPPPHHHHHHHHHHHHHHHHTT---HHHHHHHHHHHHHHHTTS--PPPPPPPPP-------HHHHHTTTHHHHHHHHHHTT------------HHHHHHHHHHHT--